Protein AF-A0A9J6E005-F1 (afdb_monomer)

Sequence (201 aa):
MFIKKQHIDVRKSAQKVLEPKRDSLSRLKHLRVYLDNVETAEAKTFFEINYSHIYCVFHDVFTSLEATLRQRVHKTQKEELDNVKYIFERILVLLPELLAQRWQWHSIRAIIRKFLHSGNSLRAMTKHYNLRDRERDNSEMNGDGAENLQAFGVADSGTGCHGSVTSDTASEQQLALLQLQLKIAEAETEKQRLMLESQRL

pLDDT: mean 73.44, std 23.56, range [26.72, 96.38]

Nearest PDB structures (foldseek):
  5a7d-assembly4_D  TM=5.134E-01  e=2.069E+00  Drosophila melanogaster
  5aqh-assembly1_B  TM=3.085E-01  e=1.641E+00  Homo sapiens
  2mey-assembly1_A  TM=2.695E-01  e=9.881E+00  Blomia tropicalis

Organism: Rhipicephalus microplus (NCBI:txid6941)

Structure (mmCIF, N/CA/C/O backbone):
data_AF-A0A9J6E005-F1
#
_entry.id   AF-A0A9J6E005-F1
#
loop_
_atom_site.group_PDB
_atom_site.id
_atom_site.type_symbol
_atom_site.label_atom_id
_atom_site.label_alt_id
_atom_site.label_comp_id
_atom_site.label_asym_id
_atom_site.label_entity_id
_atom_site.label_seq_id
_atom_site.pdbx_PDB_ins_code
_atom_site.Cartn_x
_atom_site.Cartn_y
_atom_site.Cartn_z
_atom_site.occupancy
_atom_site.B_iso_or_equiv
_atom_site.auth_seq_id
_atom_site.auth_comp_id
_atom_site.auth_asym_id
_atom_site.auth_atom_id
_atom_site.pdbx_PDB_model_num
ATOM 1 N N . MET A 1 1 ? 3.015 -23.974 25.183 1.00 41.72 1 MET A N 1
ATOM 2 C CA . MET A 1 1 ? 3.270 -22.544 25.480 1.00 41.72 1 MET A CA 1
ATOM 3 C C . MET A 1 1 ? 4.318 -21.992 24.506 1.00 41.72 1 MET A C 1
ATOM 5 O O . MET A 1 1 ? 5.498 -22.103 24.793 1.00 41.72 1 MET A O 1
ATOM 9 N N . PHE A 1 2 ? 3.922 -21.427 23.355 1.00 45.91 2 PHE A N 1
ATOM 10 C CA . PHE A 1 2 ? 4.867 -20.863 22.358 1.00 45.91 2 PHE A CA 1
ATOM 11 C C . PHE A 1 2 ? 4.479 -19.468 21.822 1.00 45.91 2 PHE A C 1
ATOM 13 O O . PHE A 1 2 ? 5.140 -18.930 20.945 1.00 45.91 2 PHE A O 1
ATOM 20 N N . ILE A 1 3 ? 3.464 -18.824 22.403 1.00 52.75 3 ILE A N 1
ATOM 21 C CA . ILE A 1 3 ? 2.884 -17.569 21.882 1.00 52.75 3 ILE A CA 1
ATOM 22 C C . ILE A 1 3 ? 3.783 -16.336 22.135 1.00 52.75 3 ILE A C 1
ATOM 24 O O . ILE A 1 3 ? 3.685 -15.325 21.447 1.00 52.75 3 ILE A O 1
ATOM 28 N N . LYS A 1 4 ? 4.723 -16.402 23.089 1.00 49.06 4 LYS A N 1
ATOM 29 C CA . LYS A 1 4 ? 5.486 -15.215 23.519 1.00 49.06 4 LYS A CA 1
ATOM 30 C C . LYS A 1 4 ? 6.594 -14.786 22.550 1.00 49.06 4 LYS A C 1
ATOM 32 O O . LYS A 1 4 ? 6.894 -13.601 22.491 1.00 49.06 4 LYS A O 1
ATOM 37 N N . LYS A 1 5 ? 7.211 -15.706 21.798 1.00 45.88 5 LYS A N 1
ATOM 38 C CA . LYS A 1 5 ? 8.386 -15.382 20.964 1.00 45.88 5 LYS A CA 1
ATOM 39 C C . LYS A 1 5 ? 7.986 -14.758 19.620 1.00 45.88 5 LYS A C 1
ATOM 41 O O . LYS A 1 5 ? 8.531 -13.726 19.252 1.00 45.88 5 LYS A O 1
ATOM 46 N N . GLN A 1 6 ? 6.954 -15.306 18.972 1.00 60.66 6 GLN A N 1
ATOM 47 C CA . GLN A 1 6 ? 6.424 -14.798 17.700 1.00 60.66 6 GLN A CA 1
ATOM 48 C C . GLN A 1 6 ? 5.890 -13.364 17.834 1.00 60.66 6 GLN A C 1
ATOM 50 O O . GLN A 1 6 ? 6.246 -12.494 17.045 1.00 60.66 6 GLN A O 1
ATOM 55 N N . HIS A 1 7 ? 5.134 -13.074 18.898 1.00 65.00 7 HIS A N 1
ATOM 56 C CA . HIS A 1 7 ? 4.581 -11.736 19.122 1.00 65.00 7 HIS A CA 1
ATOM 57 C C . HIS A 1 7 ? 5.674 -10.657 19.311 1.00 65.00 7 HIS A C 1
ATOM 59 O O . HIS A 1 7 ? 5.498 -9.510 18.891 1.00 65.00 7 HIS A O 1
ATOM 65 N N . ILE A 1 8 ? 6.818 -10.998 19.915 1.00 67.50 8 ILE A N 1
ATOM 66 C CA . ILE A 1 8 ? 7.937 -10.058 20.108 1.00 67.50 8 ILE A CA 1
ATOM 67 C C . ILE A 1 8 ? 8.567 -9.674 18.761 1.00 67.50 8 ILE A C 1
ATOM 69 O O . ILE A 1 8 ? 8.878 -8.501 18.539 1.00 67.50 8 ILE A O 1
ATOM 73 N N . ASP A 1 9 ? 8.726 -10.631 17.850 1.00 77.38 9 ASP A N 1
ATOM 74 C CA . ASP A 1 9 ? 9.338 -10.381 16.541 1.00 77.38 9 ASP A CA 1
ATOM 75 C C . ASP A 1 9 ? 8.393 -9.636 15.581 1.00 77.38 9 ASP A C 1
ATOM 77 O O . ASP A 1 9 ? 8.842 -8.806 14.781 1.00 77.38 9 ASP A O 1
ATOM 81 N N . VAL A 1 10 ? 7.080 -9.824 15.741 1.00 86.94 10 VAL A N 1
ATOM 82 C CA . VAL A 1 10 ? 6.040 -9.035 15.059 1.00 86.94 10 VAL A CA 1
ATOM 83 C C . VAL A 1 10 ? 6.122 -7.556 15.436 1.00 86.94 10 VAL A C 1
ATOM 85 O O . VAL A 1 10 ? 6.198 -6.702 14.552 1.00 86.94 10 VAL A O 1
ATOM 88 N N . ARG A 1 11 ? 6.196 -7.231 16.736 1.00 86.69 11 ARG A N 1
ATOM 89 C CA . ARG A 1 11 ? 6.298 -5.829 17.192 1.00 86.69 11 ARG A CA 1
ATOM 90 C C . ARG A 1 11 ? 7.565 -5.148 16.681 1.00 86.69 11 ARG A C 1
ATOM 92 O O . ARG A 1 11 ? 7.516 -4.000 16.247 1.00 86.69 11 ARG A O 1
ATOM 99 N N . LYS A 1 12 ? 8.695 -5.863 16.674 1.00 90.56 12 LYS A N 1
ATOM 100 C CA . LYS A 1 12 ? 9.941 -5.354 16.077 1.00 90.56 12 LYS A CA 1
ATOM 101 C C . LYS A 1 12 ? 9.777 -5.088 14.582 1.00 90.56 12 LYS A C 1
ATOM 103 O O . LYS A 1 12 ? 10.320 -4.109 14.084 1.00 90.56 12 LYS A O 1
ATOM 108 N N . SER A 1 13 ? 9.051 -5.941 13.862 1.00 91.06 13 SER A N 1
ATOM 109 C CA . SER A 1 13 ? 8.786 -5.737 12.433 1.00 91.06 13 SER A CA 1
ATOM 110 C C . SER A 1 13 ? 7.923 -4.498 12.201 1.00 91.06 13 SER A C 1
ATOM 112 O O . SER A 1 13 ? 8.299 -3.671 11.375 1.00 91.06 13 SER A O 1
ATOM 114 N N . ALA A 1 14 ? 6.865 -4.298 12.994 1.00 92.19 14 ALA A N 1
ATOM 115 C CA . ALA A 1 14 ? 6.045 -3.084 12.954 1.00 92.19 14 ALA A CA 1
ATOM 116 C C . ALA A 1 14 ? 6.881 -1.814 13.186 1.00 92.19 14 ALA A C 1
ATOM 118 O O . ALA A 1 14 ? 6.783 -0.855 12.424 1.00 92.19 14 ALA A O 1
ATOM 119 N N . GLN A 1 15 ? 7.775 -1.829 14.181 1.00 93.50 15 GLN A N 1
ATOM 120 C CA . GLN A 1 15 ? 8.672 -0.702 14.444 1.00 93.50 15 GLN A CA 1
ATOM 121 C C . GLN A 1 15 ? 9.599 -0.424 13.253 1.00 93.50 15 GLN A C 1
ATOM 123 O O . GLN A 1 15 ? 9.723 0.720 12.822 1.00 93.50 15 GLN A O 1
ATOM 128 N N . LYS A 1 16 ? 10.191 -1.470 12.663 1.00 93.81 16 LYS A N 1
ATOM 129 C CA . LYS A 1 16 ? 11.084 -1.345 11.501 1.00 93.81 16 LYS A CA 1
ATOM 130 C C . LYS A 1 16 ? 10.388 -0.786 10.260 1.00 93.81 16 LYS A C 1
ATOM 132 O O . LYS A 1 16 ? 11.061 -0.154 9.452 1.00 93.81 16 LYS A O 1
ATOM 137 N N . VAL A 1 17 ? 9.080 -1.000 10.095 1.00 93.56 17 VAL A N 1
ATOM 138 C CA . VAL A 1 17 ? 8.295 -0.380 9.010 1.00 93.56 17 VAL A CA 1
ATOM 139 C C . VAL A 1 17 ? 8.258 1.141 9.165 1.00 93.56 17 VAL A C 1
ATOM 141 O O . VAL A 1 17 ? 8.337 1.858 8.170 1.00 93.56 17 VAL A O 1
ATOM 144 N N . LEU A 1 18 ? 8.176 1.632 10.402 1.00 92.62 18 LEU A N 1
ATOM 145 C CA . LEU A 1 18 ? 8.033 3.055 10.713 1.00 92.62 18 LEU A CA 1
ATOM 146 C C . LEU A 1 18 ? 9.376 3.783 10.882 1.00 92.62 18 LEU A C 1
ATOM 148 O O . LEU A 1 18 ? 9.388 4.998 11.051 1.00 92.62 18 LEU A O 1
ATOM 152 N N . GLU A 1 19 ? 10.513 3.082 10.825 1.00 91.00 19 GLU A N 1
ATOM 153 C CA . GLU A 1 19 ? 11.838 3.692 10.978 1.00 91.00 19 GLU A CA 1
ATOM 154 C C . GLU A 1 19 ? 12.211 4.553 9.753 1.00 91.00 19 GLU A C 1
ATOM 156 O O . GLU A 1 19 ? 12.512 4.007 8.690 1.00 91.00 19 GLU A O 1
ATOM 161 N N . PRO A 1 20 ? 12.293 5.894 9.868 1.00 84.00 20 PRO A N 1
ATOM 162 C CA . PRO A 1 20 ? 12.523 6.771 8.714 1.00 84.00 20 PRO A CA 1
ATOM 163 C C . PRO A 1 20 ? 13.941 6.660 8.141 1.00 84.00 20 PRO A C 1
ATOM 165 O O . PRO A 1 20 ? 14.174 7.022 6.994 1.00 84.00 20 PRO A O 1
ATOM 168 N N . LYS A 1 21 ? 14.894 6.155 8.934 1.00 85.56 21 LYS A N 1
ATOM 169 C CA . LYS A 1 21 ? 16.291 5.964 8.522 1.00 85.56 21 LYS A CA 1
ATOM 170 C C . LYS A 1 21 ? 16.505 4.704 7.676 1.00 85.56 21 LYS A C 1
ATOM 172 O O . LYS A 1 21 ? 17.592 4.532 7.133 1.00 85.56 21 LYS A O 1
ATOM 177 N N . ARG A 1 22 ? 15.516 3.805 7.597 1.00 90.56 22 ARG A N 1
ATOM 178 C CA . ARG A 1 22 ? 15.600 2.592 6.772 1.00 90.56 22 ARG A CA 1
ATOM 179 C C . ARG A 1 22 ? 15.175 2.872 5.340 1.00 90.56 22 ARG A C 1
ATOM 181 O O . ARG A 1 22 ? 14.263 3.656 5.089 1.00 90.56 22 ARG A O 1
ATOM 188 N N . ASP A 1 23 ? 15.788 2.153 4.408 1.00 94.19 23 ASP A N 1
ATOM 189 C CA . ASP A 1 23 ? 15.403 2.198 3.004 1.00 94.19 23 ASP A CA 1
ATOM 190 C C . ASP A 1 23 ? 13.976 1.652 2.786 1.00 94.19 23 ASP A C 1
ATOM 192 O O . ASP A 1 23 ? 13.487 0.784 3.520 1.00 94.19 23 ASP A O 1
ATOM 196 N N . SER A 1 24 ? 13.274 2.181 1.779 1.00 94.56 24 SER A N 1
ATOM 197 C CA . SER A 1 24 ? 11.865 1.849 1.518 1.00 94.56 24 SER A CA 1
ATOM 198 C C . SER A 1 24 ? 11.657 0.371 1.161 1.00 94.56 24 SER A C 1
ATOM 200 O O . SER A 1 24 ? 10.664 -0.221 1.582 1.00 94.56 24 SER A O 1
ATOM 202 N N . LEU A 1 25 ? 12.606 -0.270 0.471 1.00 94.31 25 LEU A N 1
ATOM 203 C CA . LEU A 1 25 ? 12.494 -1.682 0.094 1.00 94.31 25 LEU A CA 1
ATOM 204 C C . LEU A 1 25 ? 12.567 -2.607 1.319 1.00 94.31 25 LEU A C 1
ATOM 206 O O . LEU A 1 25 ? 11.742 -3.512 1.466 1.00 94.31 25 LEU A O 1
ATOM 210 N N . SER A 1 26 ? 13.509 -2.368 2.230 1.00 95.19 26 SER A N 1
ATOM 211 C CA . SER A 1 26 ? 13.612 -3.102 3.495 1.00 95.19 26 SER A CA 1
ATOM 212 C C . SER A 1 26 ? 12.386 -2.887 4.377 1.00 95.19 26 SER A C 1
ATOM 214 O O . SER A 1 26 ? 11.888 -3.842 4.980 1.00 95.19 26 SER A O 1
ATOM 216 N N . ARG A 1 27 ? 11.856 -1.657 4.435 1.00 96.06 27 ARG A N 1
ATOM 217 C CA . ARG A 1 27 ? 10.600 -1.363 5.148 1.00 96.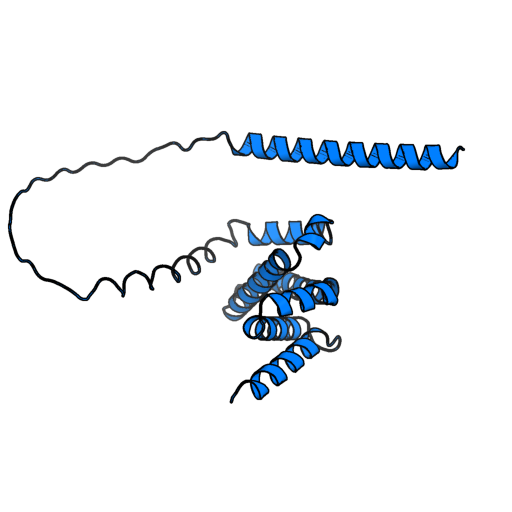06 27 ARG A CA 1
ATOM 218 C C . ARG A 1 27 ? 9.426 -2.145 4.565 1.00 96.06 27 ARG A C 1
ATOM 220 O O . ARG A 1 27 ? 8.671 -2.744 5.326 1.00 96.06 27 ARG A O 1
ATOM 227 N N . LEU A 1 28 ? 9.321 -2.228 3.239 1.00 96.31 28 LEU A N 1
ATOM 228 C CA . LEU A 1 28 ? 8.287 -3.015 2.565 1.00 96.31 28 LEU A CA 1
ATOM 229 C C . LEU A 1 28 ? 8.412 -4.519 2.864 1.00 96.31 28 LEU A C 1
ATOM 231 O O . LEU A 1 28 ? 7.408 -5.182 3.124 1.00 96.31 28 LEU A O 1
ATOM 235 N N . LYS A 1 29 ? 9.637 -5.058 2.917 1.00 95.12 29 LYS A N 1
ATOM 236 C CA . LYS A 1 29 ? 9.885 -6.452 3.334 1.00 95.12 29 LYS A CA 1
ATOM 237 C C . LYS A 1 29 ? 9.470 -6.699 4.789 1.00 95.12 29 LYS A C 1
ATOM 239 O O . LYS A 1 29 ? 8.847 -7.717 5.078 1.00 95.12 29 LYS A O 1
ATOM 244 N N . HIS A 1 30 ? 9.749 -5.766 5.701 1.00 95.56 30 HIS A N 1
ATOM 245 C CA . HIS A 1 30 ? 9.270 -5.866 7.085 1.00 95.56 30 HIS A CA 1
ATOM 246 C C . HIS A 1 30 ? 7.751 -5.759 7.198 1.00 95.56 30 HIS A C 1
ATOM 248 O O . HIS A 1 30 ? 7.167 -6.469 8.013 1.00 95.56 30 HIS A O 1
ATOM 254 N N . LEU A 1 31 ? 7.113 -4.943 6.358 1.00 96.25 31 LEU A N 1
ATOM 255 C CA . LEU A 1 31 ? 5.657 -4.851 6.298 1.00 96.25 31 LEU A CA 1
ATOM 256 C C . LEU A 1 31 ? 5.040 -6.173 5.833 1.00 96.25 31 LEU A C 1
ATOM 258 O O . LEU A 1 31 ? 4.053 -6.615 6.413 1.00 96.25 31 LEU A O 1
ATOM 262 N N . ARG A 1 32 ? 5.651 -6.839 4.844 1.00 95.00 32 ARG A N 1
ATOM 263 C CA . ARG A 1 32 ? 5.233 -8.179 4.414 1.00 95.00 32 ARG A CA 1
ATOM 264 C C . ARG A 1 32 ? 5.305 -9.186 5.562 1.00 95.00 32 ARG A C 1
ATOM 266 O O . ARG A 1 32 ? 4.309 -9.831 5.861 1.00 95.00 32 ARG A O 1
ATOM 273 N N . VAL A 1 33 ? 6.449 -9.255 6.244 1.00 93.56 33 VAL A N 1
ATOM 274 C CA . VAL A 1 33 ? 6.636 -10.150 7.399 1.00 93.56 33 VAL A CA 1
ATOM 275 C C . VAL A 1 33 ? 5.641 -9.841 8.516 1.00 93.56 33 VAL A C 1
ATOM 277 O O . VAL A 1 33 ? 5.097 -10.767 9.108 1.00 93.56 33 VAL A O 1
ATOM 280 N N . TYR A 1 34 ? 5.385 -8.561 8.800 1.00 94.75 34 TYR A N 1
ATOM 281 C CA . TYR A 1 34 ? 4.387 -8.154 9.788 1.00 94.75 34 TYR A CA 1
ATOM 282 C C . TYR A 1 34 ? 3.007 -8.708 9.420 1.00 94.75 34 TYR A C 1
ATOM 284 O O . TYR A 1 34 ? 2.424 -9.438 10.213 1.00 94.75 34 TYR A O 1
ATOM 292 N N . LEU A 1 35 ? 2.546 -8.450 8.193 1.00 93.38 35 LEU A N 1
ATOM 293 C CA . LEU A 1 35 ? 1.241 -8.888 7.688 1.00 93.38 35 LEU A CA 1
ATOM 294 C C . LEU A 1 35 ? 1.062 -10.407 7.651 1.00 93.38 35 LEU A C 1
ATOM 296 O O . LEU A 1 35 ? -0.052 -10.882 7.841 1.00 93.38 35 LEU A O 1
ATOM 300 N N . ASP A 1 36 ? 2.132 -11.163 7.417 1.00 92.06 36 ASP A N 1
ATOM 301 C CA . ASP A 1 36 ? 2.081 -12.628 7.399 1.00 92.06 36 ASP A CA 1
ATOM 302 C C . ASP A 1 36 ? 1.974 -13.235 8.818 1.00 92.06 36 ASP A C 1
ATOM 304 O O . ASP A 1 36 ? 1.744 -14.434 8.958 1.00 92.06 36 ASP A O 1
ATOM 308 N N . ASN A 1 37 ? 2.144 -12.429 9.876 1.00 91.62 37 ASN A N 1
ATOM 309 C CA . ASN A 1 37 ? 2.181 -12.884 11.272 1.00 91.62 37 ASN A CA 1
ATOM 310 C C . ASN A 1 37 ? 1.148 -12.211 12.194 1.00 91.62 37 ASN A C 1
ATOM 312 O O . ASN A 1 37 ? 1.140 -12.515 13.388 1.00 91.62 37 ASN A O 1
ATOM 316 N N . VAL A 1 38 ? 0.306 -11.308 11.683 1.00 91.88 38 VAL A N 1
ATOM 317 C CA . VAL A 1 38 ? -0.753 -10.649 12.467 1.00 91.88 38 VAL A CA 1
ATOM 318 C C . VAL A 1 38 ? -2.141 -11.017 11.978 1.00 91.88 38 VAL A C 1
ATOM 320 O O . VAL A 1 38 ? -2.356 -11.328 10.806 1.00 91.88 38 VAL A O 1
ATOM 323 N N . GLU A 1 39 ? -3.110 -10.929 12.882 1.00 90.38 39 GLU A N 1
ATOM 324 C CA . GLU A 1 39 ? -4.515 -11.067 12.527 1.00 90.38 39 GLU A CA 1
ATOM 325 C C . GLU A 1 39 ? -4.998 -9.866 11.708 1.00 90.38 39 GLU A C 1
ATOM 327 O O . GLU A 1 39 ? -4.485 -8.749 11.810 1.00 90.38 39 GLU A O 1
ATOM 332 N N . THR A 1 40 ? -6.045 -10.077 10.907 1.00 89.00 40 THR A N 1
ATOM 333 C CA . THR A 1 40 ? -6.579 -9.033 10.018 1.00 89.00 40 THR A CA 1
ATOM 334 C C . THR A 1 40 ? -7.066 -7.798 10.787 1.00 89.00 40 THR A C 1
ATOM 336 O O . THR A 1 40 ? -6.897 -6.681 10.304 1.00 89.00 40 THR A O 1
ATOM 339 N N . ALA A 1 41 ? -7.614 -7.969 11.996 1.00 90.50 41 ALA A N 1
ATOM 340 C CA . ALA A 1 41 ? -8.057 -6.854 12.838 1.00 90.50 41 ALA A CA 1
ATOM 341 C C . ALA A 1 41 ? -6.884 -5.987 13.337 1.00 90.50 41 ALA A C 1
ATOM 343 O O . ALA A 1 41 ? -6.954 -4.755 13.294 1.00 90.50 41 ALA A O 1
ATOM 344 N N . GLU A 1 42 ? -5.782 -6.620 13.753 1.00 91.62 42 GLU A N 1
ATOM 345 C CA . GLU A 1 42 ? -4.566 -5.914 14.168 1.00 91.62 42 GLU A CA 1
ATOM 346 C C . GLU A 1 42 ? -3.913 -5.212 12.969 1.00 91.62 42 GLU A C 1
ATOM 348 O O . GLU A 1 42 ? -3.576 -4.029 13.054 1.00 91.62 42 GLU A O 1
ATOM 353 N N . ALA A 1 43 ? -3.822 -5.895 11.821 1.00 93.06 43 ALA A N 1
ATOM 354 C CA . ALA A 1 43 ? -3.315 -5.310 10.583 1.00 93.06 43 ALA A CA 1
ATOM 355 C C . ALA A 1 43 ? -4.110 -4.066 10.170 1.00 93.06 43 ALA A C 1
ATOM 357 O O . ALA A 1 43 ? -3.513 -3.038 9.850 1.00 93.06 43 ALA A O 1
ATOM 358 N N . LYS A 1 44 ? -5.447 -4.144 10.205 1.00 92.88 44 LYS A N 1
ATOM 359 C CA . LYS A 1 44 ? -6.332 -3.017 9.890 1.00 92.88 44 LYS A CA 1
ATOM 360 C C . LYS A 1 44 ? -6.040 -1.821 10.795 1.00 92.88 44 LYS A C 1
ATOM 362 O O . LYS A 1 44 ? -5.761 -0.740 10.290 1.00 92.88 44 LYS A O 1
ATOM 367 N N . THR A 1 45 ? -5.994 -2.046 12.108 1.00 94.38 45 THR A N 1
ATOM 368 C CA . THR A 1 45 ? -5.688 -0.999 13.097 1.00 94.38 45 THR A CA 1
ATOM 369 C C . THR A 1 45 ? -4.322 -0.352 12.828 1.00 94.38 45 THR A C 1
ATOM 371 O O . THR A 1 45 ? -4.192 0.872 12.820 1.00 94.38 45 THR A O 1
ATOM 374 N N . PHE A 1 46 ? -3.289 -1.153 12.543 1.00 95.06 46 PHE A N 1
ATOM 375 C CA . PHE A 1 46 ? -1.959 -0.631 12.218 1.00 95.06 46 PHE A CA 1
ATOM 376 C C . PHE A 1 46 ? -1.961 0.218 10.937 1.00 95.06 46 PHE A C 1
ATOM 378 O O . PHE A 1 46 ? -1.309 1.267 10.895 1.00 95.06 46 PHE A O 1
ATOM 385 N N . PHE A 1 47 ? -2.702 -0.216 9.911 1.00 96.25 47 PHE A N 1
ATOM 386 C CA . PHE A 1 47 ? -2.853 0.506 8.649 1.00 96.25 47 PHE A CA 1
ATOM 387 C C . PHE A 1 47 ? -3.613 1.819 8.826 1.00 96.25 47 PHE A C 1
ATOM 389 O O . PHE A 1 47 ? -3.175 2.834 8.294 1.00 96.25 47 PHE A O 1
ATOM 396 N N . GLU A 1 48 ? -4.699 1.831 9.594 1.00 94.00 48 GLU A N 1
ATOM 397 C CA . GLU A 1 48 ? -5.499 3.035 9.858 1.00 94.00 48 GLU A CA 1
ATOM 398 C C . GLU A 1 48 ? -4.720 4.097 10.639 1.00 94.00 48 GLU A C 1
ATOM 400 O O . GLU A 1 48 ? -4.894 5.285 10.392 1.00 94.00 48 GLU A O 1
ATOM 405 N N . ILE A 1 49 ? -3.815 3.695 11.535 1.00 95.31 49 ILE A N 1
ATOM 406 C CA . ILE A 1 49 ? -2.964 4.636 12.280 1.00 95.31 49 ILE A CA 1
ATOM 407 C C . ILE A 1 49 ? -1.814 5.160 11.404 1.00 95.31 49 ILE A C 1
ATOM 409 O O . ILE A 1 49 ? -1.438 6.327 11.498 1.00 95.31 49 ILE A O 1
ATOM 413 N N . ASN A 1 50 ? -1.2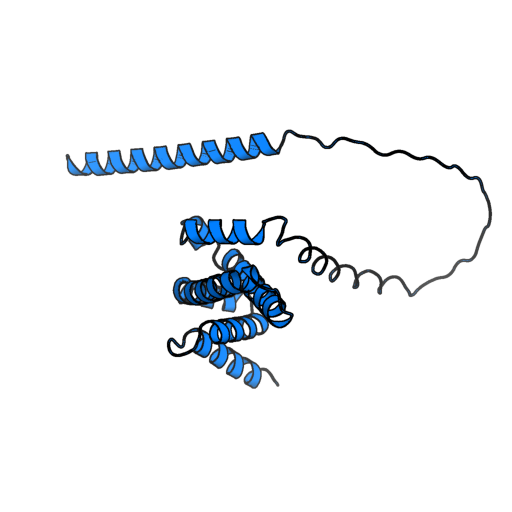41 4.313 10.541 1.00 93.44 50 ASN A N 1
ATOM 414 C CA . ASN A 1 50 ? 0.010 4.604 9.824 1.00 93.44 50 ASN A CA 1
ATOM 415 C C . ASN A 1 50 ? -0.151 4.716 8.297 1.00 93.44 50 ASN A C 1
ATOM 417 O O . ASN A 1 50 ? 0.835 4.593 7.563 1.00 93.44 50 ASN A O 1
ATOM 421 N N . TYR A 1 51 ? -1.369 4.964 7.808 1.00 94.06 51 TYR A N 1
ATOM 422 C CA . TYR A 1 51 ? -1.735 4.926 6.385 1.00 94.06 51 TYR A CA 1
ATOM 423 C C . TYR A 1 51 ? -0.792 5.744 5.494 1.00 94.06 51 TYR A C 1
ATOM 425 O O . TYR A 1 51 ? -0.327 5.257 4.463 1.00 94.06 51 TYR A O 1
ATOM 433 N N . SER A 1 52 ? -0.446 6.963 5.917 1.00 92.94 52 SER A N 1
ATOM 434 C CA . SER A 1 52 ? 0.426 7.859 5.148 1.00 92.94 52 SER A CA 1
ATOM 435 C C . SER A 1 52 ? 1.850 7.315 5.012 1.00 92.94 52 SER A C 1
ATOM 437 O O . SER A 1 52 ? 2.409 7.324 3.916 1.00 92.94 52 SER A O 1
ATOM 439 N N . HIS A 1 53 ? 2.429 6.791 6.097 1.00 92.50 53 HIS A N 1
ATOM 440 C CA . HIS A 1 53 ? 3.771 6.205 6.070 1.00 92.50 53 HIS A CA 1
ATOM 441 C C . HIS A 1 53 ? 3.815 4.933 5.228 1.00 92.50 53 HIS A C 1
ATOM 443 O O . HIS A 1 53 ? 4.714 4.773 4.401 1.00 92.50 53 HIS A O 1
ATOM 449 N N . ILE A 1 54 ? 2.829 4.053 5.406 1.00 94.19 54 ILE A N 1
ATOM 450 C CA . ILE A 1 54 ? 2.736 2.793 4.665 1.00 94.19 54 ILE A CA 1
ATOM 451 C C . ILE A 1 54 ? 2.622 3.066 3.163 1.00 94.19 54 ILE A C 1
ATOM 453 O O . ILE A 1 54 ? 3.340 2.456 2.369 1.00 94.19 54 ILE A O 1
ATOM 457 N N . TYR A 1 55 ? 1.772 4.017 2.770 1.00 95.00 55 TYR A N 1
ATOM 458 C CA . TYR A 1 55 ? 1.603 4.369 1.364 1.00 95.00 55 TYR A CA 1
ATOM 459 C C . TYR A 1 55 ? 2.843 5.020 0.762 1.00 95.00 55 TYR A C 1
ATOM 461 O O . TYR A 1 55 ? 3.200 4.690 -0.364 1.00 95.00 55 TYR A O 1
ATOM 469 N N . CYS A 1 56 ? 3.535 5.884 1.508 1.00 94.25 56 CYS A N 1
ATOM 470 C CA . CYS A 1 56 ? 4.799 6.472 1.069 1.00 94.25 56 CYS A CA 1
ATOM 471 C C . CYS A 1 56 ? 5.848 5.384 0.771 1.00 94.25 56 CYS A C 1
ATOM 473 O O . CYS A 1 56 ? 6.385 5.324 -0.333 1.00 94.25 56 CYS A O 1
ATOM 475 N N . VAL A 1 57 ? 6.044 4.440 1.702 1.00 94.44 57 VAL A N 1
ATOM 476 C CA . VAL A 1 57 ? 6.952 3.293 1.518 1.00 94.44 57 VAL A CA 1
ATOM 477 C C . VAL A 1 57 ? 6.569 2.466 0.290 1.00 94.44 57 VAL A C 1
ATOM 479 O O . VAL A 1 57 ? 7.429 2.129 -0.524 1.00 94.44 57 VAL A O 1
ATOM 482 N N . PHE A 1 58 ? 5.283 2.142 0.143 1.00 96.38 58 PHE A N 1
ATOM 483 C CA . PHE A 1 58 ? 4.773 1.408 -1.012 1.00 96.38 58 PHE A CA 1
ATOM 484 C C . PHE A 1 58 ? 5.040 2.148 -2.330 1.00 96.38 58 PHE A C 1
ATOM 486 O O . PHE A 1 58 ? 5.559 1.556 -3.278 1.00 96.38 58 PHE A O 1
ATOM 493 N N . HIS A 1 59 ? 4.709 3.436 -2.385 1.00 94.50 59 HIS A N 1
ATOM 494 C CA . HIS A 1 59 ? 4.813 4.255 -3.586 1.00 94.50 59 HIS A CA 1
ATOM 495 C C . HIS A 1 59 ? 6.269 4.439 -4.036 1.00 94.50 59 HIS A C 1
ATOM 497 O O . HIS A 1 59 ? 6.558 4.337 -5.232 1.00 94.50 59 HIS A O 1
ATOM 503 N N . ASP A 1 60 ? 7.192 4.651 -3.094 1.00 94.62 60 ASP A N 1
ATOM 504 C CA . ASP A 1 60 ? 8.630 4.744 -3.370 1.00 94.62 60 ASP A CA 1
ATOM 505 C C . ASP A 1 60 ? 9.156 3.467 -4.032 1.00 94.62 60 ASP A C 1
ATOM 507 O O . ASP A 1 60 ? 9.816 3.511 -5.075 1.00 94.62 60 ASP A O 1
ATOM 511 N N . VAL A 1 61 ? 8.833 2.310 -3.442 1.00 94.31 61 VAL A N 1
ATOM 512 C CA . VAL A 1 61 ? 9.281 1.012 -3.961 1.00 94.31 61 VAL A CA 1
ATOM 513 C C . VAL A 1 61 ? 8.638 0.725 -5.314 1.00 94.31 61 VAL A C 1
ATOM 515 O O . VAL A 1 61 ? 9.335 0.292 -6.229 1.00 94.31 61 VAL A O 1
ATOM 518 N N . PHE A 1 62 ? 7.342 1.009 -5.479 1.00 93.75 62 PHE A N 1
ATOM 519 C CA . PHE A 1 62 ? 6.649 0.846 -6.758 1.00 93.75 62 PHE A CA 1
ATOM 520 C C . PHE A 1 62 ? 7.295 1.687 -7.866 1.00 93.75 62 PHE A C 1
ATOM 522 O O . PHE A 1 62 ? 7.565 1.169 -8.947 1.00 93.75 62 PHE A O 1
ATOM 529 N N . THR A 1 63 ? 7.581 2.962 -7.594 1.00 92.00 63 THR A N 1
ATOM 530 C CA . THR A 1 63 ? 8.166 3.885 -8.580 1.00 92.00 63 THR A CA 1
ATOM 531 C C . THR A 1 63 ? 9.568 3.436 -8.999 1.00 92.00 63 THR A C 1
ATOM 533 O O . THR A 1 63 ? 9.878 3.395 -10.191 1.00 92.00 63 THR A O 1
ATOM 536 N N . SER A 1 64 ? 10.399 3.040 -8.030 1.00 91.19 64 SER A N 1
ATOM 537 C CA . SER A 1 64 ? 11.737 2.496 -8.292 1.00 91.19 64 SER A CA 1
ATOM 538 C C . SER A 1 64 ? 11.676 1.200 -9.113 1.00 91.19 64 SER A C 1
ATOM 540 O O . SER A 1 64 ? 12.372 1.041 -10.121 1.00 91.19 64 SER A O 1
ATOM 542 N N . LEU A 1 65 ? 10.777 0.285 -8.741 1.00 89.31 65 LEU A N 1
ATOM 543 C CA . LEU A 1 65 ? 10.611 -0.987 -9.435 1.00 89.31 65 LEU A CA 1
ATOM 544 C C . LEU A 1 65 ? 10.077 -0.794 -10.862 1.00 89.31 65 LEU A C 1
ATOM 546 O O . LEU A 1 65 ? 10.554 -1.441 -11.790 1.00 89.31 65 LEU A O 1
ATOM 550 N N . GLU A 1 66 ? 9.146 0.133 -11.077 1.00 86.19 66 GLU A N 1
ATOM 551 C CA . GLU A 1 66 ? 8.641 0.458 -12.414 1.00 86.19 66 GLU A CA 1
ATOM 552 C C . GLU A 1 66 ? 9.757 0.953 -13.345 1.00 86.19 66 GLU A C 1
ATOM 554 O O . GLU A 1 66 ? 9.802 0.559 -14.513 1.00 86.19 66 GLU A O 1
ATOM 559 N N . ALA A 1 67 ? 10.669 1.791 -12.845 1.00 85.50 67 ALA A N 1
ATOM 560 C CA . ALA A 1 67 ? 11.793 2.287 -13.635 1.00 85.50 67 ALA A CA 1
ATOM 561 C C . ALA A 1 67 ? 12.724 1.147 -14.084 1.00 85.50 67 ALA A C 1
ATOM 563 O O . ALA A 1 67 ? 13.155 1.114 -15.237 1.00 85.50 67 ALA A O 1
ATOM 564 N N . THR A 1 68 ? 12.984 0.181 -13.200 1.00 80.62 68 THR A N 1
ATOM 565 C CA . THR A 1 68 ? 13.876 -0.954 -13.493 1.00 80.62 68 THR A CA 1
ATOM 566 C C . THR A 1 68 ? 13.228 -2.015 -14.390 1.00 80.62 68 THR A C 1
ATOM 568 O O . THR A 1 68 ? 13.889 -2.555 -15.282 1.00 80.62 68 THR A O 1
ATOM 571 N N . LEU A 1 69 ? 11.922 -2.265 -14.236 1.00 78.69 69 LEU A N 1
ATOM 572 C CA . LEU A 1 69 ? 11.175 -3.227 -15.058 1.00 78.69 69 LEU A CA 1
ATOM 573 C C . LEU A 1 69 ? 11.057 -2.802 -16.529 1.00 78.69 69 LEU A C 1
ATOM 575 O O . LEU A 1 69 ? 10.920 -3.662 -17.397 1.00 78.69 69 LEU A O 1
ATOM 579 N N . ARG A 1 70 ? 11.150 -1.500 -16.830 1.00 72.69 70 ARG A N 1
ATOM 580 C CA . ARG A 1 70 ? 11.150 -0.983 -18.212 1.00 72.69 70 ARG A CA 1
ATOM 581 C C . ARG A 1 70 ? 12.386 -1.395 -19.018 1.00 72.69 70 ARG A C 1
ATOM 583 O O . ARG A 1 70 ? 12.334 -1.340 -20.241 1.00 72.69 70 ARG A O 1
ATOM 590 N N . GLN A 1 71 ? 13.480 -1.784 -18.359 1.00 72.69 71 GLN A N 1
ATOM 591 C CA . GLN A 1 71 ? 14.753 -2.090 -19.018 1.00 72.69 71 GLN A CA 1
ATOM 592 C C . GLN A 1 71 ? 14.990 -3.598 -19.186 1.00 72.69 71 GLN A C 1
ATOM 594 O O . GLN A 1 71 ? 15.248 -4.057 -20.298 1.00 72.69 71 GLN A O 1
ATOM 599 N N . ARG A 1 72 ? 14.916 -4.385 -18.101 1.00 70.50 72 ARG A N 1
ATOM 600 C CA . ARG A 1 72 ? 15.094 -5.850 -18.132 1.00 70.50 72 ARG A CA 1
ATOM 601 C C . ARG A 1 72 ? 14.520 -6.485 -16.869 1.00 70.50 72 ARG A C 1
ATOM 603 O O . ARG A 1 72 ? 14.877 -6.072 -15.775 1.00 70.50 72 ARG A O 1
ATOM 610 N N . VAL A 1 73 ? 13.692 -7.521 -17.029 1.00 74.00 73 VAL A N 1
ATOM 611 C CA . VAL A 1 73 ? 13.046 -8.225 -15.909 1.00 74.00 73 VAL A CA 1
ATOM 612 C C . VAL A 1 73 ? 13.940 -9.345 -15.375 1.00 74.00 73 VAL A C 1
ATOM 614 O O . VAL A 1 73 ? 14.177 -10.344 -16.057 1.00 74.00 73 VAL A O 1
ATOM 617 N N . HIS A 1 74 ? 14.397 -9.202 -14.132 1.00 78.19 74 HIS A N 1
ATOM 618 C CA . HIS A 1 74 ? 15.148 -10.230 -13.404 1.00 78.19 74 HIS A CA 1
ATOM 619 C C . HIS A 1 74 ? 14.250 -11.032 -12.446 1.00 78.19 74 HIS A C 1
ATOM 621 O O . HIS A 1 74 ? 13.196 -10.561 -12.019 1.00 78.19 74 HIS A O 1
ATOM 627 N N . LYS A 1 75 ? 14.680 -12.244 -12.056 1.00 82.50 75 LYS A N 1
ATOM 628 C CA . LYS A 1 75 ? 13.941 -13.094 -11.100 1.00 82.50 75 LYS A CA 1
ATOM 629 C C . LYS A 1 75 ? 13.640 -12.355 -9.787 1.00 82.50 75 LYS A C 1
ATOM 631 O O . LYS A 1 75 ? 12.499 -12.366 -9.343 1.00 82.50 75 LYS A O 1
ATOM 636 N N . THR A 1 76 ? 14.625 -11.648 -9.234 1.00 83.31 76 THR A N 1
ATOM 637 C CA . THR A 1 76 ? 14.481 -10.856 -8.001 1.00 83.31 76 THR A CA 1
ATOM 638 C C . THR A 1 76 ? 13.435 -9.751 -8.137 1.00 83.31 76 THR A C 1
ATOM 640 O O . THR A 1 76 ? 12.586 -9.600 -7.269 1.00 83.31 76 THR A O 1
ATOM 643 N N . GLN A 1 77 ? 13.423 -9.025 -9.259 1.00 82.81 77 GLN A N 1
ATOM 644 C CA . GLN A 1 77 ? 12.438 -7.963 -9.500 1.00 82.81 77 GLN A CA 1
ATOM 645 C C . GLN A 1 77 ? 11.015 -8.513 -9.608 1.00 82.81 77 GLN A C 1
ATOM 647 O O . GLN A 1 77 ? 10.058 -7.831 -9.255 1.00 82.81 77 GLN A O 1
ATOM 652 N N . LYS A 1 78 ? 10.856 -9.753 -10.086 1.00 84.31 78 LYS A N 1
ATOM 653 C CA . LYS A 1 78 ? 9.553 -10.417 -10.108 1.00 84.31 78 LYS A CA 1
ATOM 654 C C . LYS A 1 78 ? 9.051 -10.716 -8.693 1.00 84.31 78 LYS A C 1
ATOM 656 O O . LYS A 1 78 ? 7.891 -10.453 -8.405 1.00 84.31 78 LYS A O 1
ATOM 661 N N . GLU A 1 79 ? 9.920 -11.213 -7.815 1.00 87.69 79 GLU A N 1
ATOM 662 C CA . GLU A 1 79 ? 9.586 -11.438 -6.401 1.00 87.69 79 GLU A CA 1
ATOM 663 C C . GLU A 1 79 ? 9.278 -10.112 -5.682 1.00 87.69 79 GLU A C 1
ATOM 665 O O . GLU A 1 79 ? 8.340 -10.022 -4.890 1.00 87.69 79 GLU A O 1
ATOM 670 N N . GLU A 1 80 ? 10.017 -9.047 -5.998 1.00 88.19 80 GLU A N 1
ATOM 671 C CA . GLU A 1 80 ? 9.727 -7.699 -5.500 1.00 88.19 80 GLU A CA 1
ATOM 672 C C . GLU A 1 80 ? 8.386 -7.176 -6.015 1.00 88.19 80 GLU A C 1
ATOM 674 O O . GLU A 1 80 ? 7.611 -6.625 -5.235 1.00 88.19 80 GLU A O 1
ATOM 679 N N . LEU A 1 81 ? 8.055 -7.417 -7.285 1.00 90.00 81 LEU A N 1
ATOM 680 C CA . LEU A 1 81 ? 6.761 -7.051 -7.856 1.00 90.00 81 LEU A CA 1
ATOM 681 C C . LEU A 1 81 ? 5.610 -7.783 -7.165 1.00 90.00 81 LEU A C 1
ATOM 683 O O . LEU A 1 81 ? 4.581 -7.167 -6.892 1.00 90.00 81 LEU A O 1
ATOM 687 N N . ASP A 1 82 ? 5.779 -9.068 -6.863 1.00 90.00 82 ASP A N 1
ATOM 688 C CA . ASP A 1 82 ? 4.775 -9.852 -6.140 1.00 90.00 82 ASP A CA 1
ATOM 689 C C . ASP A 1 82 ? 4.578 -9.318 -4.709 1.00 90.00 82 ASP A C 1
ATOM 691 O O . ASP A 1 82 ? 3.445 -9.216 -4.235 1.00 90.00 82 ASP A O 1
ATOM 695 N N . ASN A 1 83 ? 5.650 -8.872 -4.046 1.00 92.56 83 ASN A N 1
ATOM 696 C CA . ASN A 1 83 ? 5.543 -8.190 -2.754 1.00 92.56 83 ASN A CA 1
ATOM 697 C C . ASN A 1 83 ? 4.811 -6.848 -2.863 1.00 92.56 83 ASN A C 1
ATOM 699 O O . ASN A 1 83 ? 3.919 -6.575 -2.064 1.00 92.56 83 ASN A O 1
ATOM 703 N N . VAL A 1 84 ? 5.143 -6.024 -3.857 1.00 93.81 84 VAL A N 1
ATOM 704 C CA . VAL A 1 84 ? 4.486 -4.727 -4.074 1.00 93.81 84 VAL A CA 1
ATOM 705 C C . VAL A 1 84 ? 2.995 -4.913 -4.382 1.00 93.81 84 VAL A C 1
ATOM 707 O O . VAL A 1 84 ? 2.168 -4.202 -3.813 1.00 93.81 84 VAL A O 1
ATOM 710 N N . LYS A 1 85 ? 2.630 -5.898 -5.212 1.00 91.38 85 LYS A N 1
ATOM 711 C CA . LYS A 1 85 ? 1.227 -6.254 -5.494 1.00 91.38 85 LYS A CA 1
ATOM 712 C C . LYS A 1 85 ? 0.478 -6.670 -4.235 1.00 91.38 85 LYS A C 1
ATOM 714 O O . LYS A 1 85 ? -0.622 -6.180 -4.003 1.00 91.38 85 LYS A O 1
ATOM 719 N N . TYR A 1 86 ? 1.087 -7.526 -3.418 1.00 93.88 86 TYR A N 1
ATOM 720 C CA . TYR A 1 86 ? 0.490 -7.963 -2.161 1.00 93.88 86 TYR A CA 1
ATOM 721 C C . TYR A 1 86 ? 0.218 -6.783 -1.224 1.00 93.88 86 TYR A C 1
ATOM 723 O O . TYR A 1 86 ? -0.888 -6.639 -0.711 1.00 93.88 86 TYR A O 1
ATOM 731 N N . ILE A 1 87 ? 1.197 -5.893 -1.032 1.00 94.81 87 ILE A N 1
ATOM 732 C CA . ILE A 1 87 ? 1.002 -4.704 -0.191 1.00 94.81 87 ILE A CA 1
ATOM 733 C C . ILE A 1 87 ? -0.078 -3.788 -0.771 1.00 94.81 87 ILE A C 1
ATOM 735 O O . ILE A 1 87 ? -0.901 -3.275 -0.015 1.00 94.81 87 ILE A O 1
ATOM 739 N N . PHE A 1 88 ? -0.125 -3.620 -2.095 1.00 95.25 88 PHE A N 1
ATOM 740 C CA . PHE A 1 88 ? -1.167 -2.830 -2.745 1.00 95.25 88 PHE A CA 1
ATOM 741 C C . PHE A 1 88 ? -2.569 -3.390 -2.479 1.00 95.25 88 PHE A C 1
ATOM 743 O O . PHE A 1 88 ? -3.457 -2.643 -2.079 1.00 95.25 88 PHE A O 1
ATOM 750 N N . GLU A 1 89 ? -2.758 -4.703 -2.622 1.00 93.81 89 GLU A N 1
ATOM 751 C CA . GLU A 1 89 ? -4.019 -5.376 -2.293 1.00 93.81 89 GLU A CA 1
ATOM 752 C C . GLU A 1 89 ? -4.421 -5.127 -0.834 1.00 93.81 89 GLU A C 1
ATOM 754 O O . GLU A 1 89 ? -5.569 -4.788 -0.550 1.00 93.81 89 GLU A O 1
ATOM 759 N N . ARG A 1 90 ? -3.464 -5.204 0.099 1.00 93.81 90 ARG A N 1
ATOM 760 C CA . ARG A 1 90 ? -3.724 -4.927 1.518 1.00 93.81 90 ARG A CA 1
ATOM 761 C C . ARG A 1 90 ? -4.100 -3.473 1.778 1.00 93.81 90 ARG A C 1
ATOM 763 O O . ARG A 1 90 ? -4.995 -3.246 2.580 1.00 93.81 90 ARG A O 1
ATOM 770 N N . ILE A 1 91 ? -3.499 -2.506 1.085 1.00 93.62 91 ILE A N 1
ATOM 771 C CA . ILE A 1 91 ? -3.922 -1.097 1.159 1.00 93.62 91 ILE A CA 1
ATOM 772 C C . ILE A 1 91 ? -5.384 -0.962 0.713 1.00 93.62 91 ILE A C 1
ATOM 774 O O . ILE A 1 91 ? -6.166 -0.313 1.401 1.00 93.62 91 ILE A O 1
ATOM 778 N N . LEU A 1 92 ? -5.769 -1.607 -0.393 1.00 92.75 92 LEU A N 1
ATOM 779 C CA . LEU A 1 92 ? -7.142 -1.548 -0.904 1.00 92.75 92 LEU A CA 1
ATOM 780 C C . LEU A 1 92 ? -8.162 -2.192 0.044 1.00 92.75 92 LEU A C 1
ATOM 782 O O . LEU A 1 92 ? -9.248 -1.651 0.233 1.00 92.75 92 LEU A O 1
ATOM 786 N N . VAL A 1 93 ? -7.813 -3.334 0.642 1.00 92.88 93 VAL A N 1
ATOM 787 C CA . VAL A 1 93 ? -8.713 -4.104 1.515 1.00 92.88 93 VAL A CA 1
ATOM 788 C C . VAL A 1 93 ? -8.798 -3.522 2.928 1.00 92.88 93 VAL A C 1
ATOM 790 O O . VAL A 1 93 ? -9.871 -3.535 3.527 1.00 92.88 93 VAL A O 1
ATOM 793 N N . LEU A 1 94 ? -7.686 -3.031 3.483 1.00 91.06 94 LEU A N 1
ATOM 794 C CA . LEU A 1 94 ? -7.629 -2.566 4.873 1.00 91.06 94 LEU A CA 1
ATOM 795 C C . LEU A 1 94 ? -8.018 -1.093 5.034 1.00 91.06 94 LEU A C 1
ATOM 797 O O . LEU A 1 94 ? -8.401 -0.709 6.134 1.00 91.06 94 LEU A O 1
ATOM 801 N N . LEU A 1 95 ? -7.954 -0.280 3.970 1.00 91.88 95 LEU A N 1
ATOM 802 C CA . LEU A 1 95 ? -8.265 1.157 4.015 1.00 91.88 95 LEU A CA 1
ATOM 803 C C . LEU A 1 95 ? -9.428 1.579 3.088 1.00 91.88 95 LEU A C 1
ATOM 805 O O . LEU A 1 95 ? -9.300 2.583 2.384 1.00 91.88 95 LEU A O 1
ATOM 809 N N . PRO A 1 96 ? -10.579 0.878 3.071 1.00 89.38 96 PRO A N 1
ATOM 810 C CA . PRO A 1 96 ? -11.671 1.196 2.148 1.00 8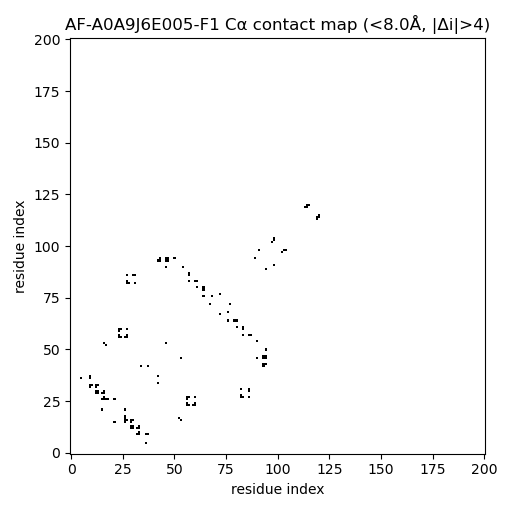9.38 96 PRO A CA 1
ATOM 811 C C . PRO A 1 96 ? -12.252 2.600 2.378 1.00 89.38 96 PRO A C 1
ATOM 813 O O . PRO A 1 96 ? -12.533 3.311 1.416 1.00 89.38 96 PRO A O 1
ATOM 816 N N . GLU A 1 97 ? -12.353 3.041 3.636 1.00 89.62 97 GLU A N 1
ATOM 817 C CA . GLU A 1 97 ? -12.938 4.341 3.994 1.00 89.62 97 GLU A CA 1
ATOM 818 C C . GLU A 1 97 ? -12.095 5.526 3.502 1.00 89.62 97 GLU A C 1
ATOM 820 O O . GLU A 1 97 ? -12.622 6.493 2.950 1.00 89.62 97 GLU A O 1
ATOM 825 N N . LEU A 1 98 ? -10.763 5.441 3.615 1.00 87.94 98 LEU A N 1
ATOM 826 C CA . LEU A 1 98 ? -9.869 6.483 3.094 1.00 87.94 98 LEU A CA 1
ATOM 827 C C . LEU A 1 98 ? -9.950 6.576 1.566 1.00 87.94 98 LEU A C 1
ATOM 829 O O . LEU A 1 98 ? -9.920 7.668 0.994 1.00 87.94 98 LEU A O 1
ATOM 833 N N . LEU A 1 99 ? -10.085 5.432 0.891 1.00 88.06 99 LEU A N 1
ATOM 834 C CA . LEU A 1 99 ? -10.229 5.388 -0.563 1.00 88.06 99 LEU A CA 1
ATOM 835 C C . LEU A 1 99 ? -11.576 5.951 -1.019 1.00 88.06 99 LEU A C 1
ATOM 837 O O . LEU A 1 99 ? -11.619 6.661 -2.028 1.00 88.06 99 LEU A O 1
ATOM 841 N N . ALA A 1 100 ? -12.646 5.710 -0.257 1.00 88.19 100 ALA A N 1
ATOM 842 C CA . ALA A 1 100 ? -13.954 6.321 -0.488 1.00 88.19 100 ALA A CA 1
ATOM 843 C C . ALA A 1 100 ? -13.891 7.855 -0.372 1.00 88.19 100 ALA A C 1
ATOM 845 O O . ALA A 1 100 ? -14.486 8.565 -1.182 1.00 88.19 100 ALA A O 1
ATOM 846 N N . GLN A 1 101 ? -13.068 8.373 0.545 1.00 91.50 101 GLN A N 1
ATOM 847 C CA . GLN A 1 101 ? -12.764 9.805 0.680 1.00 91.50 101 GLN A CA 1
ATOM 848 C C . GLN A 1 101 ? -11.804 10.353 -0.392 1.00 91.50 101 GLN A C 1
ATOM 850 O O . GLN A 1 101 ? -11.348 11.493 -0.303 1.00 91.50 101 GLN A O 1
ATOM 855 N N . ARG A 1 102 ? -11.495 9.570 -1.434 1.00 89.38 102 ARG A N 1
ATOM 856 C CA . ARG A 1 102 ? -10.609 9.944 -2.553 1.00 89.38 102 ARG A CA 1
ATOM 857 C C . ARG A 1 102 ? -9.175 10.267 -2.120 1.00 89.38 102 ARG A C 1
ATOM 859 O O . ARG A 1 102 ? -8.442 10.937 -2.857 1.00 89.38 102 ARG A O 1
ATOM 866 N N . TRP A 1 103 ? -8.736 9.765 -0.967 1.00 92.44 103 TRP A N 1
ATOM 867 C CA . TRP A 1 103 ? -7.354 9.919 -0.527 1.00 92.44 103 TRP A CA 1
ATOM 868 C C . TRP A 1 103 ? -6.393 9.280 -1.542 1.00 92.44 103 TRP A C 1
ATOM 870 O O . TRP A 1 103 ? -6.573 8.137 -1.956 1.00 92.44 103 TRP A O 1
ATOM 880 N N . GLN A 1 104 ? -5.391 10.046 -1.989 1.00 89.00 104 GLN A N 1
ATOM 881 C CA . GLN A 1 104 ? -4.400 9.633 -3.000 1.00 89.00 104 GLN A CA 1
ATOM 882 C C . GLN A 1 104 ? -4.999 9.104 -4.323 1.00 89.00 104 GLN A C 1
ATOM 884 O O . GLN A 1 104 ? -4.326 8.406 -5.087 1.00 89.00 104 GLN A O 1
ATOM 889 N N . TRP A 1 105 ? -6.241 9.480 -4.655 1.00 87.50 105 TRP A N 1
ATOM 890 C CA . TRP A 1 105 ? -7.005 8.920 -5.778 1.00 87.50 105 TRP A CA 1
ATOM 891 C C . TRP A 1 105 ? -6.271 8.930 -7.124 1.00 87.50 105 TRP A C 1
ATOM 893 O O . TRP A 1 105 ? -6.294 7.941 -7.856 1.00 87.50 105 TRP A O 1
ATOM 903 N N . HIS A 1 106 ? -5.601 10.033 -7.466 1.00 86.12 106 HIS A N 1
ATOM 904 C CA . HIS A 1 106 ? -4.882 10.149 -8.738 1.00 86.12 106 HIS A CA 1
ATOM 905 C C . HIS A 1 106 ? -3.716 9.160 -8.841 1.00 86.12 106 HIS A C 1
ATOM 907 O O . HIS A 1 106 ? -3.558 8.505 -9.875 1.00 86.12 106 HIS A O 1
ATOM 913 N N . SER A 1 107 ? -2.933 9.034 -7.765 1.00 91.19 107 SER A N 1
ATOM 914 C CA . SER A 1 107 ? -1.786 8.127 -7.694 1.00 91.19 107 SER A CA 1
ATOM 915 C C . SER A 1 107 ? -2.258 6.671 -7.713 1.00 91.19 107 SER A C 1
ATOM 917 O O . SER A 1 107 ? -1.842 5.897 -8.575 1.00 91.19 107 SER A O 1
ATOM 919 N N . ILE A 1 108 ? -3.253 6.330 -6.892 1.00 90.75 108 ILE A N 1
ATOM 920 C CA . ILE A 1 108 ? -3.836 4.983 -6.838 1.00 90.75 108 ILE A CA 1
ATOM 921 C C . ILE A 1 108 ? -4.432 4.582 -8.191 1.00 90.75 108 ILE A C 1
ATOM 923 O O . ILE A 1 108 ? -4.131 3.507 -8.708 1.00 90.75 108 ILE A O 1
ATOM 927 N N . ARG A 1 109 ? -5.199 5.466 -8.839 1.00 89.31 109 ARG A N 1
ATOM 928 C CA . ARG A 1 109 ? -5.740 5.219 -10.186 1.00 89.31 109 ARG A CA 1
ATOM 929 C C . ARG A 1 109 ? -4.631 4.996 -11.218 1.00 89.31 109 ARG A C 1
ATOM 931 O O . ARG A 1 109 ? -4.791 4.182 -12.128 1.00 89.31 109 ARG A O 1
ATOM 938 N N . ALA A 1 110 ? -3.527 5.738 -11.145 1.00 89.56 110 ALA A N 1
ATOM 939 C CA . ALA A 1 110 ? -2.392 5.529 -12.043 1.00 89.56 110 ALA A CA 1
ATOM 940 C C . ALA A 1 110 ? -1.747 4.152 -11.819 1.00 89.56 110 ALA A C 1
ATOM 942 O O . ALA A 1 110 ? -1.478 3.446 -12.791 1.00 89.56 110 ALA A O 1
ATOM 943 N N . ILE A 1 111 ? -1.572 3.746 -10.563 1.00 89.75 111 ILE A N 1
ATOM 944 C CA . ILE A 1 111 ? -1.002 2.449 -10.180 1.00 89.75 111 ILE A CA 1
ATOM 945 C C . ILE A 1 111 ? -1.898 1.288 -10.632 1.00 89.75 111 ILE A C 1
ATOM 947 O O . ILE A 1 111 ? -1.408 0.358 -11.271 1.00 89.75 111 ILE A O 1
ATOM 951 N N . ILE A 1 112 ? -3.216 1.374 -10.413 1.00 88.81 112 ILE A N 1
ATOM 952 C CA . ILE A 1 112 ? -4.188 0.371 -10.889 1.00 88.81 112 ILE A CA 1
ATOM 953 C C . ILE A 1 112 ? -4.072 0.189 -12.405 1.00 88.81 112 ILE A C 1
ATOM 955 O O . ILE A 1 112 ? -3.957 -0.935 -12.892 1.00 88.81 112 ILE A O 1
ATOM 959 N N . ARG A 1 113 ? -4.021 1.291 -13.166 1.00 86.44 113 ARG A N 1
ATOM 960 C CA . ARG A 1 113 ? -3.854 1.229 -14.628 1.00 86.44 113 ARG A CA 1
ATOM 961 C C . ARG A 1 113 ? -2.549 0.544 -15.038 1.00 86.44 113 ARG A C 1
ATOM 963 O O . ARG A 1 113 ? -2.552 -0.202 -16.014 1.00 86.44 113 ARG A O 1
ATOM 970 N N . LYS A 1 114 ? -1.455 0.769 -14.304 1.00 84.12 114 LYS A N 1
AT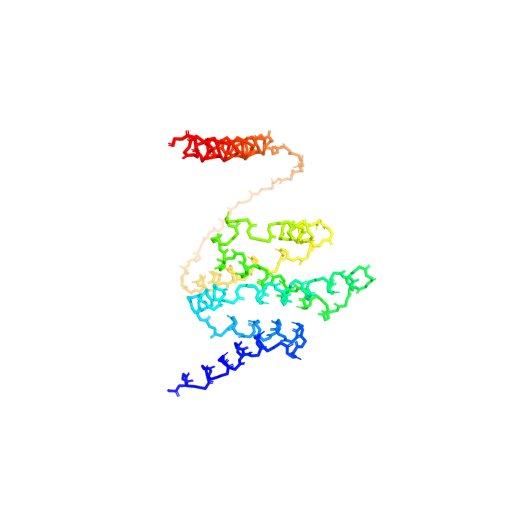OM 971 C CA . LYS A 1 114 ? -0.147 0.139 -14.557 1.00 84.12 114 LYS A CA 1
ATOM 972 C C . LYS A 1 114 ? -0.136 -1.356 -14.222 1.00 84.12 114 LYS A C 1
ATOM 974 O O . LYS A 1 114 ? 0.520 -2.125 -14.926 1.00 84.12 114 LYS A O 1
ATOM 979 N N . PHE A 1 115 ? -0.879 -1.785 -13.201 1.00 81.00 115 PHE A N 1
ATOM 980 C CA . PHE A 1 115 ? -1.041 -3.208 -12.884 1.00 81.00 115 PHE A CA 1
ATOM 981 C C . PHE A 1 115 ? -1.965 -3.950 -13.857 1.00 81.00 115 PHE A C 1
ATOM 983 O O . PHE A 1 115 ? -1.716 -5.120 -14.140 1.00 81.00 115 PHE A O 1
ATOM 990 N N . LEU A 1 116 ? -2.996 -3.282 -14.386 1.00 70.00 116 LEU A N 1
ATOM 991 C CA . LEU A 1 116 ? -4.010 -3.886 -15.260 1.00 70.00 116 LEU A CA 1
ATOM 992 C C . LEU A 1 116 ? -3.669 -3.865 -16.762 1.00 70.00 116 LEU A C 1
ATOM 994 O O . LEU A 1 116 ? -4.420 -4.429 -17.554 1.00 70.00 116 LEU A O 1
ATOM 998 N N . HIS A 1 117 ? -2.560 -3.251 -17.186 1.00 64.88 117 HIS A N 1
ATOM 999 C CA . HIS A 1 117 ? -2.151 -3.293 -18.596 1.00 64.88 117 HIS A CA 1
ATOM 1000 C C . HIS A 1 117 ? -1.866 -4.732 -19.059 1.00 64.88 117 HIS A C 1
ATOM 1002 O O . HIS A 1 117 ? -1.171 -5.488 -18.376 1.00 64.88 117 HIS A O 1
ATOM 1008 N N . SER A 1 118 ? -2.352 -5.089 -20.254 1.00 43.09 118 SER A N 1
ATOM 1009 C CA . SER A 1 118 ? -2.255 -6.430 -20.861 1.00 43.09 118 SER A CA 1
ATOM 1010 C C . SER A 1 118 ? -0.818 -6.961 -21.005 1.00 43.09 118 SER A C 1
ATOM 1012 O O . SER A 1 118 ? -0.613 -8.171 -21.013 1.00 43.09 118 SER A O 1
ATOM 1014 N N . GLY A 1 119 ? 0.191 -6.081 -21.029 1.00 51.62 119 GLY A N 1
ATOM 1015 C CA . GLY A 1 119 ? 1.617 -6.443 -20.990 1.00 51.62 119 GLY A CA 1
ATOM 1016 C C . GLY A 1 119 ? 2.173 -6.831 -19.605 1.00 51.62 119 GLY A C 1
ATOM 1017 O O . GLY A 1 119 ? 3.262 -7.389 -19.534 1.00 51.62 119 GLY A O 1
ATOM 1018 N N . ASN A 1 120 ? 1.438 -6.574 -18.513 1.00 54.97 120 ASN A N 1
ATOM 1019 C CA . ASN A 1 120 ? 1.828 -6.860 -17.119 1.00 54.97 120 ASN A CA 1
ATOM 1020 C C . ASN A 1 120 ? 0.969 -7.956 -16.450 1.00 54.97 120 ASN A C 1
ATOM 1022 O O . ASN A 1 120 ? 1.392 -8.556 -15.455 1.00 54.97 120 ASN A O 1
ATOM 1026 N N . SER A 1 121 ? -0.237 -8.221 -16.963 1.00 47.75 121 SER A N 1
ATOM 1027 C CA . SER A 1 121 ? -1.237 -9.095 -16.328 1.00 47.75 121 SER A CA 1
ATOM 1028 C C . SER A 1 121 ? -1.142 -10.577 -16.730 1.00 47.75 121 SER A C 1
ATOM 1030 O O . SER A 1 121 ? -1.483 -11.453 -15.931 1.00 47.75 121 SER A O 1
ATOM 1032 N N . LEU A 1 122 ? -0.590 -10.898 -17.905 1.00 43.41 122 LEU A N 1
ATOM 1033 C CA . LEU A 1 122 ? -0.673 -12.235 -18.525 1.00 43.41 122 LEU A CA 1
ATOM 1034 C C . LEU A 1 122 ? 0.191 -13.352 -17.897 1.00 43.41 122 LEU A C 1
ATOM 1036 O O . LEU A 1 122 ? 0.269 -14.453 -18.435 1.00 43.41 122 LEU A O 1
ATOM 1040 N N . ARG A 1 123 ? 0.820 -13.125 -16.736 1.00 43.66 123 ARG A N 1
ATOM 1041 C CA 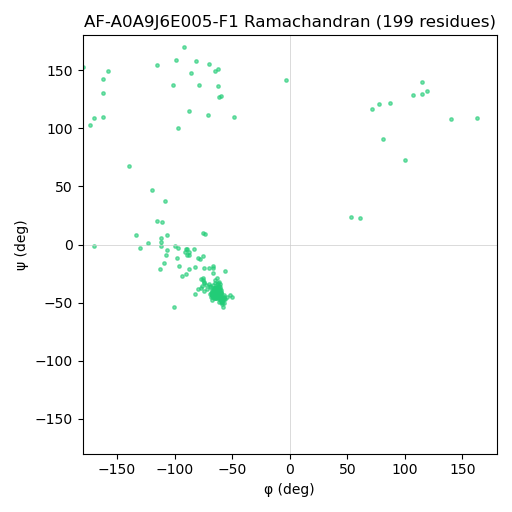. ARG A 1 123 ? 1.469 -14.205 -15.954 1.00 43.66 123 ARG A CA 1
ATOM 1042 C C . ARG A 1 123 ? 1.101 -14.246 -14.471 1.00 43.66 123 ARG A C 1
ATOM 1044 O O . ARG A 1 123 ? 1.553 -15.157 -13.780 1.00 43.66 123 ARG A O 1
ATOM 1051 N N . ALA A 1 124 ? 0.302 -13.299 -13.977 1.00 46.19 124 ALA A N 1
ATOM 1052 C CA . ALA A 1 124 ? -0.068 -13.233 -12.560 1.00 46.19 124 ALA A CA 1
ATOM 1053 C C . ALA A 1 124 ? -1.422 -13.898 -12.250 1.00 46.19 124 ALA A C 1
ATOM 1055 O O . ALA A 1 124 ? -1.665 -14.259 -11.105 1.00 46.19 124 ALA A O 1
ATOM 1056 N N . MET A 1 125 ? -2.278 -14.123 -13.254 1.00 41.78 125 MET A N 1
ATOM 1057 C CA . MET A 1 125 ? -3.636 -14.638 -13.027 1.00 41.78 125 MET A CA 1
ATOM 1058 C C . MET A 1 125 ? -3.750 -16.173 -12.984 1.00 41.78 125 MET A C 1
ATOM 1060 O O . MET A 1 125 ? -4.777 -16.694 -12.574 1.00 41.78 125 MET A O 1
ATOM 1064 N N . THR A 1 126 ? -2.699 -16.923 -13.329 1.00 33.75 126 THR A N 1
ATOM 1065 C CA . THR A 1 126 ? -2.775 -18.401 -13.409 1.00 33.75 126 THR A CA 1
ATOM 1066 C C . THR A 1 126 ? -2.265 -19.122 -12.155 1.00 33.75 126 THR A C 1
ATOM 1068 O O . THR A 1 126 ? -2.330 -20.344 -12.088 1.00 33.75 126 THR A O 1
ATOM 1071 N N . LYS A 1 127 ? -1.749 -18.413 -11.139 1.00 41.06 127 LYS A N 1
ATOM 1072 C CA . LYS A 1 127 ? -1.141 -19.080 -9.967 1.00 41.06 127 LYS A CA 1
ATOM 1073 C C . LYS A 1 127 ? -1.912 -18.992 -8.653 1.00 41.06 127 LYS A C 1
ATOM 1075 O O . LYS A 1 127 ? -1.625 -19.801 -7.782 1.00 41.06 127 LYS A O 1
ATOM 1080 N N . HIS A 1 128 ? -2.893 -18.100 -8.507 1.00 40.28 128 HIS A N 1
ATOM 1081 C CA . HIS A 1 128 ? -3.616 -17.951 -7.233 1.00 40.28 128 HIS A CA 1
ATOM 1082 C C . HIS A 1 128 ? -5.056 -18.489 -7.219 1.00 40.28 128 HIS A C 1
ATOM 1084 O O . HIS A 1 128 ? -5.625 -18.619 -6.142 1.00 40.28 128 HIS A O 1
ATOM 1090 N N . TYR A 1 129 ? -5.615 -18.876 -8.372 1.00 37.06 129 TYR A N 1
ATOM 1091 C CA . TYR A 1 129 ? -6.933 -19.527 -8.443 1.00 37.06 129 TYR A CA 1
ATOM 1092 C C . TYR A 1 129 ? -6.892 -21.064 -8.385 1.00 37.06 129 TYR A C 1
ATOM 1094 O O . TYR A 1 129 ? -7.935 -21.674 -8.242 1.00 37.06 129 TYR A O 1
ATOM 1102 N N . ASN A 1 130 ? -5.712 -21.699 -8.411 1.00 40.22 130 ASN A N 1
ATOM 1103 C CA . ASN A 1 130 ? -5.590 -23.170 -8.427 1.00 40.22 130 ASN A CA 1
ATOM 1104 C C . ASN A 1 130 ? -5.021 -23.773 -7.128 1.00 40.22 130 ASN A C 1
ATOM 1106 O O . ASN A 1 130 ? -4.528 -24.896 -7.127 1.00 40.22 130 ASN A O 1
ATOM 1110 N N . LEU A 1 131 ? -5.063 -23.034 -6.016 1.00 45.03 131 LEU A N 1
ATOM 1111 C CA . LEU A 1 131 ? -4.647 -23.528 -4.691 1.00 45.03 131 LEU A CA 1
ATOM 1112 C C . LEU A 1 131 ? -5.812 -23.672 -3.704 1.00 45.03 131 LEU A C 1
ATOM 1114 O O . LEU A 1 131 ? -5.582 -24.014 -2.552 1.00 45.03 131 LEU A O 1
ATOM 1118 N N . ARG A 1 132 ? -7.056 -23.463 -4.157 1.00 40.59 132 ARG A N 1
ATOM 1119 C CA . ARG A 1 132 ? -8.266 -23.696 -3.352 1.00 40.59 132 ARG A CA 1
ATOM 1120 C C . ARG A 1 132 ? -9.130 -24.871 -3.834 1.00 40.59 132 ARG A C 1
ATOM 1122 O O . ARG A 1 132 ? -10.106 -25.194 -3.175 1.00 40.59 132 ARG A O 1
ATOM 1129 N N . ASP A 1 133 ? -8.730 -25.543 -4.917 1.00 37.91 133 ASP A N 1
ATOM 1130 C CA . ASP A 1 133 ? -9.421 -26.735 -5.438 1.00 37.91 133 ASP A CA 1
ATOM 1131 C C . ASP A 1 133 ? -8.607 -28.036 -5.296 1.00 37.91 133 ASP A C 1
ATOM 1133 O O . ASP A 1 133 ? -9.097 -29.103 -5.632 1.00 37.91 133 ASP A O 1
ATOM 1137 N N . ARG A 1 134 ? -7.401 -28.007 -4.704 1.00 36.66 134 ARG A N 1
ATOM 1138 C CA . ARG A 1 134 ? -6.627 -29.238 -4.424 1.00 36.66 134 ARG A CA 1
ATOM 1139 C C . ARG A 1 134 ? -6.962 -29.893 -3.074 1.00 36.66 134 A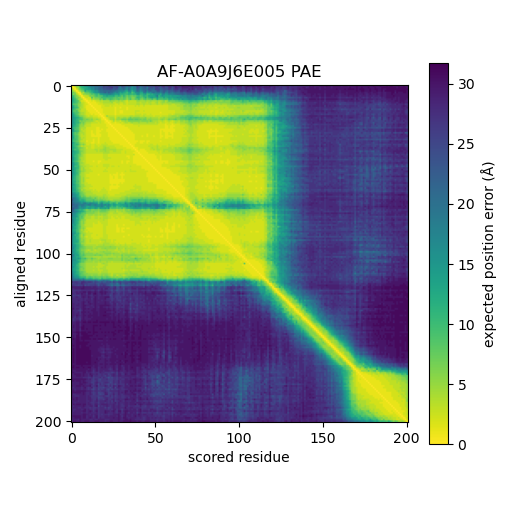RG A C 1
ATOM 1141 O O . ARG A 1 134 ? -6.474 -30.979 -2.787 1.00 36.66 134 ARG A O 1
ATOM 1148 N N . GLU A 1 135 ? -7.789 -29.244 -2.256 1.00 43.25 135 GLU A N 1
ATOM 1149 C CA . GLU A 1 135 ? -8.261 -29.782 -0.969 1.00 43.25 135 GLU A CA 1
ATOM 1150 C C . GLU A 1 135 ? -9.676 -30.381 -1.050 1.00 43.25 135 GLU A C 1
ATOM 1152 O O . GLU A 1 135 ? -10.143 -30.937 -0.062 1.00 43.25 135 GLU A O 1
ATOM 1157 N N . ARG A 1 136 ? -10.342 -30.334 -2.217 1.00 40.16 136 ARG A N 1
ATOM 1158 C CA . ARG A 1 136 ? -11.613 -31.049 -2.455 1.00 40.16 136 ARG A CA 1
ATOM 1159 C C . ARG A 1 136 ? -11.431 -32.430 -3.095 1.00 40.16 136 ARG A C 1
ATOM 1161 O O . ARG A 1 136 ? -12.204 -33.327 -2.789 1.00 40.16 136 ARG A O 1
ATOM 1168 N N . ASP A 1 137 ? -10.357 -32.638 -3.855 1.00 36.78 137 ASP A N 1
ATOM 1169 C CA . ASP A 1 137 ? -10.128 -33.900 -4.579 1.00 36.78 137 ASP A CA 1
ATOM 1170 C C . ASP A 1 137 ? -9.480 -35.016 -3.733 1.00 36.78 137 ASP A C 1
ATOM 1172 O O . ASP A 1 137 ? -9.313 -36.133 -4.212 1.00 36.78 137 ASP A O 1
ATOM 1176 N N . ASN A 1 138 ? -9.106 -34.755 -2.473 1.00 37.47 138 ASN A N 1
ATOM 1177 C CA . ASN A 1 138 ? -8.458 -35.754 -1.604 1.00 37.47 138 ASN A CA 1
ATOM 1178 C C . ASN A 1 138 ? -9.377 -36.307 -0.494 1.00 37.47 138 ASN A C 1
ATOM 1180 O O . ASN A 1 138 ? -8.907 -37.026 0.387 1.00 37.47 138 ASN A O 1
ATOM 1184 N N . SER A 1 139 ? -10.673 -35.972 -0.531 1.00 43.22 139 SER A N 1
ATOM 1185 C CA . SER A 1 139 ? -11.713 -36.494 0.375 1.00 43.22 139 SER A CA 1
ATOM 1186 C C . SER A 1 139 ? -12.679 -37.497 -0.276 1.00 43.22 139 SER A C 1
ATOM 1188 O O . SER A 1 139 ? -13.477 -38.094 0.436 1.00 43.22 139 SER A O 1
ATOM 1190 N N . GLU A 1 140 ? -12.582 -37.747 -1.587 1.00 43.56 140 GLU A N 1
ATOM 1191 C CA . GLU A 1 140 ? -13.418 -38.717 -2.327 1.00 43.56 140 GLU A CA 1
ATOM 1192 C C . GLU A 1 140 ? -12.644 -39.975 -2.759 1.00 43.56 140 GLU A C 1
ATOM 1194 O O . GLU A 1 140 ? -12.849 -40.520 -3.837 1.00 43.56 140 GLU A O 1
ATOM 1199 N N . MET A 1 141 ? -11.736 -40.469 -1.917 1.00 45.53 141 MET A N 1
ATOM 1200 C CA . MET A 1 141 ? -11.120 -41.789 -2.106 1.00 45.53 141 MET A CA 1
ATOM 1201 C C . MET A 1 141 ? -10.996 -42.509 -0.763 1.00 45.53 141 MET A C 1
ATOM 1203 O O . MET A 1 141 ? -9.900 -42.722 -0.250 1.00 45.53 141 MET A O 1
ATOM 1207 N N . ASN A 1 142 ? -12.142 -42.869 -0.179 1.00 36.28 142 ASN A N 1
ATOM 1208 C CA . ASN A 1 142 ? -12.257 -44.092 0.616 1.00 36.28 142 ASN A CA 1
ATOM 1209 C C . ASN A 1 142 ? -13.736 -44.484 0.789 1.00 36.28 142 ASN A C 1
ATOM 1211 O O . ASN A 1 142 ? -14.453 -43.823 1.535 1.00 36.28 142 ASN A O 1
ATOM 1215 N N . GLY A 1 143 ? -14.169 -45.568 0.138 1.00 33.03 143 GLY A N 1
ATOM 1216 C CA . GLY A 1 143 ? -15.418 -46.261 0.474 1.00 33.03 143 GLY A CA 1
ATOM 1217 C C . GLY A 1 143 ? -16.232 -46.750 -0.723 1.00 33.03 143 GLY A C 1
ATOM 1218 O O . GLY A 1 143 ? -16.882 -45.949 -1.379 1.00 33.03 143 GLY A O 1
ATOM 1219 N N . ASP A 1 144 ? -16.227 -48.076 -0.898 1.00 32.19 144 ASP A N 1
ATOM 1220 C CA . ASP A 1 144 ? -17.257 -48.916 -1.535 1.00 32.19 144 ASP A CA 1
ATOM 1221 C C . ASP A 1 144 ? -17.394 -48.802 -3.072 1.00 32.19 144 ASP A C 1
ATOM 1223 O O . ASP A 1 144 ? -17.698 -47.764 -3.634 1.00 32.19 144 ASP A O 1
ATOM 1227 N N . GLY A 1 145 ? -17.149 -49.834 -3.883 1.00 36.75 145 GLY A N 1
ATOM 1228 C CA . GLY A 1 145 ? -17.558 -51.221 -3.696 1.00 36.75 145 GLY A CA 1
ATOM 1229 C C . GLY A 1 145 ? -18.802 -51.509 -4.540 1.00 36.75 145 GLY A C 1
ATOM 1230 O O . GLY A 1 145 ? -19.881 -51.623 -3.980 1.00 36.75 145 GLY A O 1
ATOM 1231 N N . ALA A 1 146 ? -18.658 -51.611 -5.869 1.00 36.44 146 ALA A N 1
ATOM 1232 C CA . ALA A 1 146 ? -19.573 -52.347 -6.753 1.00 36.44 146 ALA A CA 1
ATOM 1233 C C . ALA A 1 146 ? -19.025 -52.384 -8.190 1.00 36.44 146 ALA A C 1
ATOM 1235 O O . ALA A 1 146 ? -19.129 -51.427 -8.956 1.00 36.44 146 ALA A O 1
ATOM 1236 N N . GLU A 1 147 ? -18.468 -53.531 -8.561 1.00 34.62 147 GLU A N 1
ATOM 1237 C CA . GLU A 1 147 ? -18.453 -53.998 -9.941 1.00 34.62 147 GLU A CA 1
ATOM 1238 C C . GLU A 1 147 ? -19.909 -54.176 -10.403 1.00 34.62 147 GLU A C 1
ATOM 1240 O O . GLU A 1 147 ? -20.649 -54.887 -9.728 1.00 34.62 147 GLU A O 1
ATOM 1245 N N . ASN A 1 148 ? -20.331 -53.576 -11.525 1.00 31.14 148 ASN A N 1
ATOM 1246 C CA . ASN A 1 148 ? -20.917 -54.335 -12.638 1.00 31.14 148 ASN A CA 1
ATOM 1247 C C . ASN A 1 148 ? -21.344 -53.487 -13.852 1.00 31.14 148 ASN A C 1
ATOM 1249 O O . ASN A 1 148 ? -21.830 -52.369 -13.724 1.00 31.14 148 ASN A O 1
ATOM 1253 N N . LEU A 1 149 ? -21.304 -54.178 -14.995 1.00 34.94 149 LEU A N 1
ATOM 1254 C CA . LEU A 1 149 ? -22.024 -53.976 -16.260 1.00 34.94 149 LEU A CA 1
ATOM 1255 C C . LEU A 1 149 ? -21.535 -52.928 -17.285 1.00 34.94 149 LEU A C 1
ATOM 1257 O O . LEU A 1 149 ? -21.953 -51.780 -17.355 1.00 34.94 149 LEU A O 1
ATOM 1261 N N . GLN A 1 150 ? -20.687 -53.466 -18.164 1.00 29.77 150 GLN A N 1
ATOM 1262 C CA . GLN A 1 150 ? -20.689 -53.399 -19.632 1.00 29.77 150 GLN A CA 1
ATOM 1263 C C . GLN A 1 150 ? -21.847 -52.681 -20.374 1.00 29.77 150 GLN A C 1
ATOM 1265 O O . GLN A 1 150 ? -23.020 -52.965 -20.150 1.00 29.77 150 GLN A O 1
ATOM 1270 N N . ALA A 1 151 ? -21.422 -51.994 -21.449 1.00 30.92 151 ALA A N 1
ATOM 1271 C CA . ALA A 1 151 ? -21.928 -52.038 -22.837 1.00 30.92 151 ALA A CA 1
ATOM 1272 C C . ALA A 1 151 ? -22.594 -50.775 -23.434 1.00 30.92 151 ALA A C 1
ATOM 1274 O O . ALA A 1 151 ? -23.430 -50.126 -22.820 1.00 30.92 151 ALA A O 1
ATOM 1275 N N . PHE A 1 152 ? -22.239 -50.569 -24.718 1.00 27.36 152 PHE A N 1
ATOM 1276 C CA . PHE A 1 152 ? -22.624 -49.551 -25.718 1.00 27.36 152 PHE A CA 1
ATOM 1277 C C . PHE A 1 152 ? -21.962 -48.167 -25.569 1.00 27.36 152 PHE A C 1
ATOM 1279 O O . PHE A 1 152 ? -22.095 -47.519 -24.547 1.00 27.36 152 PHE A O 1
ATOM 1286 N N . GLY A 1 153 ? -21.213 -47.611 -26.527 1.00 29.64 153 GLY A N 1
ATOM 1287 C CA . GLY A 1 153 ? -21.038 -47.913 -27.948 1.00 29.64 153 GLY A CA 1
ATOM 1288 C C . GLY A 1 153 ? -21.559 -46.754 -28.806 1.00 29.64 153 GLY A C 1
ATOM 1289 O O . GLY A 1 153 ? -22.716 -46.384 -28.662 1.00 29.64 153 GLY A O 1
ATOM 1290 N N . VAL A 1 154 ? -20.716 -46.297 -29.744 1.00 33.16 154 VAL A N 1
ATOM 1291 C CA . VAL A 1 154 ? -20.956 -45.378 -30.886 1.00 33.16 154 VAL A CA 1
ATOM 1292 C C . VAL A 1 154 ? -20.379 -43.955 -30.750 1.00 33.16 154 VAL A C 1
ATOM 1294 O O . VAL A 1 154 ? -20.538 -43.258 -29.756 1.00 33.16 154 VAL A O 1
ATOM 1297 N N . ALA A 1 155 ? -19.654 -43.593 -31.811 1.00 35.47 155 ALA A N 1
ATOM 1298 C CA . ALA A 1 155 ? -18.924 -42.364 -32.087 1.00 35.47 155 ALA A CA 1
ATOM 1299 C C . ALA A 1 155 ? -19.821 -41.231 -32.614 1.00 35.47 155 ALA A C 1
ATOM 1301 O O . ALA A 1 155 ? -20.821 -41.522 -33.261 1.00 35.47 155 ALA A O 1
ATOM 1302 N N . ASP A 1 156 ? -19.379 -39.975 -32.478 1.00 28.16 156 ASP A N 1
ATOM 1303 C CA . ASP A 1 156 ? -19.398 -39.030 -33.604 1.00 28.16 156 ASP A CA 1
ATOM 1304 C C . ASP A 1 156 ? -18.388 -37.882 -33.416 1.00 28.16 156 ASP A C 1
ATOM 1306 O O . ASP A 1 156 ? -18.052 -37.465 -32.305 1.00 28.16 156 ASP A O 1
ATOM 1310 N N . SER A 1 157 ? -17.890 -37.407 -34.547 1.00 37.31 157 SER A N 1
ATOM 1311 C CA . SER A 1 157 ? -16.923 -36.334 -34.762 1.00 37.31 157 SER A CA 1
ATOM 1312 C C . SER A 1 157 ? -17.639 -35.050 -35.187 1.00 37.31 157 SER A C 1
ATOM 1314 O O . SER A 1 157 ? -18.490 -35.098 -36.065 1.00 37.31 157 SER A O 1
ATOM 1316 N N . GLY A 1 158 ? -17.260 -33.882 -34.652 1.00 29.59 158 GLY A N 1
ATOM 1317 C CA . GLY A 1 158 ? -17.862 -32.614 -35.084 1.00 29.59 158 GLY A CA 1
ATOM 1318 C C . GLY A 1 158 ? -17.166 -31.354 -34.569 1.00 29.59 158 GLY A C 1
ATOM 1319 O O . GLY A 1 158 ? -17.241 -31.009 -33.397 1.00 29.59 158 GLY A O 1
ATOM 1320 N N . THR A 1 159 ? -16.495 -30.672 -35.489 1.00 35.44 159 THR A N 1
ATOM 1321 C CA . THR A 1 159 ? -15.862 -29.345 -35.447 1.00 35.44 159 THR A CA 1
ATOM 1322 C C . THR A 1 159 ? -16.861 -28.196 -35.201 1.00 35.44 159 THR A C 1
ATOM 1324 O O . THR A 1 159 ? -17.977 -28.259 -35.702 1.00 35.44 159 THR A O 1
ATOM 1327 N N . GLY A 1 160 ? -16.440 -27.079 -34.578 1.00 26.72 160 GLY A N 1
ATOM 1328 C CA . GLY A 1 160 ? -17.163 -25.796 -34.711 1.00 26.72 160 GLY A CA 1
ATOM 1329 C C . GLY A 1 160 ? -16.859 -24.709 -33.669 1.00 26.72 160 GLY A C 1
ATOM 1330 O O . GLY A 1 160 ? -17.289 -24.801 -32.527 1.00 26.72 160 GLY A O 1
ATOM 1331 N N . CYS A 1 161 ? -16.159 -23.652 -34.093 1.00 29.19 161 CYS A N 1
ATOM 1332 C CA . CYS A 1 161 ? -15.942 -22.385 -33.376 1.00 29.19 161 CYS A CA 1
ATOM 1333 C C . CYS A 1 161 ? -17.020 -21.325 -33.728 1.00 29.19 161 CYS A C 1
ATOM 1335 O O . CYS A 1 161 ? -17.684 -21.467 -34.750 1.00 29.19 161 CYS A O 1
ATOM 1337 N N . HIS A 1 162 ? -17.034 -20.209 -32.968 1.00 29.39 162 HIS A N 1
ATOM 1338 C CA . HIS A 1 162 ? -17.884 -18.982 -33.021 1.00 29.39 162 HIS A CA 1
ATOM 1339 C C . HIS A 1 162 ? -19.205 -19.093 -32.237 1.00 29.39 162 HIS A C 1
ATOM 1341 O O . HIS A 1 162 ? -19.951 -20.036 -32.440 1.00 29.39 162 HIS A O 1
ATOM 1347 N N . GLY A 1 163 ? -19.529 -18.256 -31.240 1.00 27.95 163 GLY A N 1
ATOM 1348 C CA . GLY A 1 163 ? -19.635 -16.778 -31.161 1.00 27.95 163 GLY A CA 1
ATOM 1349 C C . GLY A 1 163 ? -21.116 -16.505 -30.793 1.00 27.95 163 GLY A C 1
ATOM 1350 O O . GLY A 1 163 ? -21.978 -17.175 -31.336 1.00 27.95 163 GLY A O 1
ATOM 1351 N N . SER A 1 164 ? -21.550 -15.684 -29.835 1.00 30.50 164 SER A N 1
ATOM 1352 C CA . SER A 1 164 ? -21.126 -14.344 -29.443 1.00 30.50 164 SER A CA 1
ATOM 1353 C C . SER A 1 164 ? -21.644 -14.034 -28.033 1.00 30.50 164 SER A C 1
ATOM 1355 O O . SER A 1 164 ? -22.760 -14.395 -27.667 1.00 30.50 164 SER A O 1
ATOM 1357 N N . VAL A 1 165 ? -20.812 -13.342 -27.260 1.00 37.94 165 VAL A N 1
ATOM 1358 C CA . VAL A 1 165 ? -21.112 -12.819 -25.927 1.00 37.94 165 VAL A CA 1
ATOM 1359 C C . VAL A 1 165 ? -21.929 -11.536 -26.055 1.00 37.94 165 VAL A C 1
ATOM 1361 O O . VAL A 1 165 ? -21.628 -10.670 -26.872 1.00 37.94 165 VAL A O 1
ATOM 1364 N N . THR A 1 166 ? -22.946 -11.437 -25.209 1.00 36.03 166 THR A N 1
ATOM 1365 C CA . THR A 1 166 ? -23.775 -10.266 -24.922 1.00 36.03 166 THR A CA 1
ATOM 1366 C C . THR A 1 166 ? -22.927 -9.019 -24.650 1.00 36.03 166 THR A C 1
ATOM 1368 O O . THR A 1 166 ? -22.276 -8.913 -23.609 1.00 36.03 166 THR A O 1
ATOM 1371 N N . SER A 1 167 ? -22.948 -8.058 -25.566 1.00 44.03 167 SER A N 1
ATOM 1372 C CA . SER A 1 167 ? -22.485 -6.691 -25.340 1.00 44.03 167 SER A CA 1
ATOM 1373 C C . SER A 1 167 ? -23.697 -5.830 -25.000 1.00 44.03 167 SER A C 1
ATOM 1375 O O . SER A 1 167 ? -24.415 -5.490 -25.924 1.00 44.03 167 SER A O 1
ATOM 1377 N N . ASP A 1 168 ? -23.941 -5.527 -23.720 1.00 48.56 168 ASP A N 1
ATOM 1378 C CA . ASP A 1 168 ? -24.730 -4.334 -23.327 1.00 48.56 168 ASP A CA 1
ATOM 1379 C C . ASP A 1 168 ? -24.717 -3.989 -21.821 1.00 48.56 168 ASP A C 1
ATOM 1381 O O . ASP A 1 168 ? -25.235 -2.956 -21.421 1.00 48.56 168 ASP A O 1
ATOM 1385 N N . THR A 1 169 ? -24.047 -4.750 -20.949 1.00 53.91 169 THR A N 1
ATOM 1386 C CA . THR A 1 169 ? -23.964 -4.397 -19.511 1.00 53.91 169 THR A CA 1
ATOM 1387 C C . THR A 1 169 ? -22.884 -3.360 -19.176 1.00 53.91 169 THR A C 1
ATOM 1389 O O . THR A 1 169 ? -22.943 -2.707 -18.134 1.00 53.91 169 THR A O 1
ATOM 1392 N N . ALA A 1 170 ? -21.889 -3.169 -20.049 1.00 48.94 170 ALA A N 1
ATOM 1393 C CA . ALA A 1 170 ? -20.786 -2.234 -19.810 1.00 48.94 170 ALA A CA 1
ATOM 1394 C C . ALA A 1 170 ? -21.194 -0.759 -19.995 1.00 48.94 170 ALA A C 1
ATOM 1396 O O . ALA A 1 170 ? -20.656 0.119 -19.320 1.00 48.94 170 ALA A O 1
ATOM 1397 N N . SER A 1 171 ? -22.156 -0.481 -20.881 1.00 54.53 171 SER A N 1
ATOM 1398 C CA . SER A 1 171 ? -22.662 0.872 -21.146 1.00 54.53 171 SER A CA 1
ATOM 1399 C C . SER A 1 171 ? -23.556 1.375 -20.007 1.00 54.53 171 SER A C 1
ATOM 1401 O O . SER A 1 171 ? -23.408 2.521 -19.577 1.00 54.53 171 SER A O 1
ATOM 1403 N N . GLU A 1 172 ? -24.406 0.513 -19.440 1.00 60.81 172 GLU A N 1
ATOM 1404 C CA . GLU A 1 172 ? -25.274 0.858 -18.304 1.00 60.81 172 GLU A CA 1
ATOM 1405 C C . GLU A 1 172 ? -24.483 1.161 -17.025 1.00 60.81 172 GLU A C 1
ATOM 1407 O O . GLU A 1 172 ? -24.758 2.150 -16.340 1.00 60.81 172 GLU A O 1
ATOM 1412 N N . GLN A 1 173 ? -23.442 0.375 -16.727 1.00 62.34 173 GLN A N 1
ATOM 1413 C CA . GLN A 1 173 ? -22.577 0.638 -15.570 1.00 62.34 173 GLN A CA 1
ATOM 1414 C C . GLN A 1 173 ? -21.835 1.972 -15.701 1.00 62.34 173 GLN A C 1
ATOM 1416 O O . GLN A 1 173 ? -21.659 2.695 -14.717 1.00 62.34 173 GLN A O 1
ATOM 1421 N N . GLN A 1 174 ? -21.430 2.330 -16.920 1.00 63.09 174 GLN A N 1
ATOM 1422 C CA . GLN A 1 174 ? -20.733 3.582 -17.181 1.00 63.09 174 GLN A CA 1
ATOM 1423 C C . GLN A 1 174 ? -21.673 4.794 -17.090 1.00 63.09 174 GLN A C 1
ATOM 1425 O O . GLN A 1 174 ? -21.265 5.840 -16.578 1.00 63.09 174 GLN A O 1
ATOM 1430 N N . LEU A 1 175 ? -22.940 4.640 -17.492 1.00 78.00 175 LEU A N 1
ATOM 1431 C CA . LEU A 1 175 ? -23.970 5.667 -17.334 1.00 78.00 175 LEU A CA 1
ATOM 1432 C C . LEU A 1 175 ? -24.327 5.895 -15.855 1.00 78.00 175 LEU A C 1
ATOM 1434 O O . LEU A 1 175 ? -24.399 7.045 -15.416 1.00 78.00 175 LEU A O 1
ATOM 1438 N N . ALA A 1 176 ? -24.457 4.823 -15.065 1.00 80.94 176 ALA A N 1
ATOM 1439 C CA . ALA A 1 176 ? -24.727 4.913 -13.627 1.00 80.94 176 ALA A CA 1
ATOM 1440 C C . ALA A 1 176 ? -23.603 5.646 -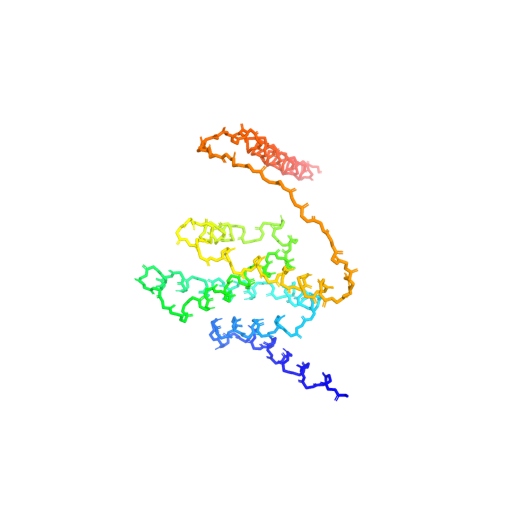12.870 1.00 80.94 176 ALA A C 1
ATOM 1442 O O . ALA A 1 176 ? -23.857 6.458 -11.976 1.00 80.94 176 ALA A O 1
ATOM 1443 N N . LEU A 1 177 ? -22.349 5.414 -13.269 1.00 78.31 177 LEU A N 1
ATOM 1444 C CA . LEU A 1 177 ? -21.184 6.056 -12.661 1.00 78.31 177 LEU A CA 1
ATOM 1445 C C . LEU A 1 177 ? -21.125 7.559 -12.990 1.00 78.31 177 LEU A C 1
ATOM 1447 O O . LEU A 1 177 ? -20.772 8.365 -12.129 1.00 78.31 177 LEU A O 1
ATOM 1451 N N . LEU A 1 178 ? -21.532 7.948 -14.202 1.00 85.44 178 LEU A N 1
ATOM 1452 C CA . LEU A 1 178 ? -21.642 9.349 -14.624 1.00 85.44 178 LEU A CA 1
ATOM 1453 C C . LEU A 1 178 ? -22.779 10.087 -13.900 1.00 85.44 178 LEU A C 1
ATOM 1455 O O . LEU A 1 178 ? -22.581 11.205 -13.427 1.00 85.44 178 LEU A O 1
ATOM 1459 N N . GLN A 1 179 ? -23.938 9.446 -13.738 1.00 86.38 179 GLN A N 1
ATOM 1460 C CA . GLN A 1 179 ? -25.070 10.014 -12.997 1.00 86.38 179 GLN A CA 1
ATOM 1461 C C . GLN A 1 179 ? -24.746 10.226 -11.512 1.0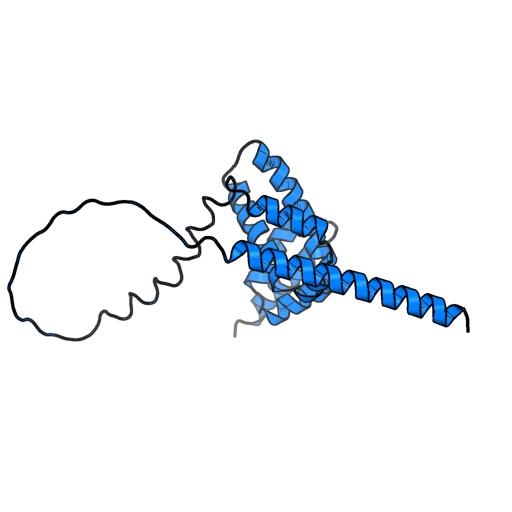0 86.38 179 GLN A C 1
ATOM 1463 O O . GLN A 1 179 ? -25.128 11.244 -10.934 1.00 86.38 179 GLN A O 1
ATOM 1468 N N . LEU A 1 180 ? -24.002 9.302 -10.895 1.00 86.94 180 LEU A N 1
ATOM 1469 C CA . LEU A 1 180 ? -23.556 9.456 -9.511 1.00 86.94 180 LEU A CA 1
ATOM 1470 C C . LEU A 1 180 ? -22.567 10.622 -9.359 1.00 86.94 180 LEU A C 1
ATOM 1472 O O . LEU A 1 180 ? -22.654 11.378 -8.395 1.00 86.94 180 LEU A O 1
ATOM 1476 N N . GLN A 1 181 ? -21.656 10.800 -10.320 1.00 86.75 181 GLN A N 1
ATOM 1477 C CA . GLN A 1 181 ? -20.718 11.926 -10.312 1.00 86.75 181 GLN A CA 1
ATOM 1478 C C . GLN A 1 181 ? -21.428 13.278 -10.434 1.00 86.75 181 GLN A C 1
ATOM 1480 O O . GLN A 1 181 ? -21.034 14.221 -9.750 1.00 86.75 181 GLN A O 1
ATOM 1485 N N . LEU A 1 182 ? -22.484 13.361 -11.249 1.00 91.31 182 LEU A N 1
ATOM 1486 C CA . LEU A 1 182 ? -23.264 14.588 -11.409 1.00 91.31 182 LEU A CA 1
ATOM 1487 C C . LEU A 1 182 ? -23.992 14.969 -10.109 1.00 91.31 182 LEU A C 1
ATOM 1489 O O . LEU A 1 182 ? -23.870 16.102 -9.655 1.00 91.31 182 LEU A O 1
ATOM 1493 N N . LYS A 1 183 ? -24.645 14.002 -9.448 1.00 91.38 183 LYS A N 1
ATOM 1494 C CA . LYS A 1 183 ? -25.344 14.236 -8.169 1.00 91.38 183 LYS A CA 1
ATOM 1495 C C . LYS A 1 183 ? -24.413 14.718 -7.057 1.00 91.38 183 LYS A C 1
ATOM 1497 O O . LYS A 1 183 ? -24.801 15.548 -6.240 1.00 91.38 183 LYS A O 1
ATOM 1502 N N . ILE A 1 184 ? -23.183 14.201 -7.018 1.00 86.81 184 ILE A N 1
ATOM 1503 C CA . ILE A 1 184 ? -22.178 14.641 -6.042 1.00 86.81 184 ILE A CA 1
ATOM 1504 C C . ILE A 1 184 ? -21.778 16.098 -6.312 1.00 86.81 184 ILE A C 1
ATOM 1506 O O . ILE A 1 184 ? -21.731 16.893 -5.377 1.00 86.81 184 ILE A O 1
ATOM 1510 N N . ALA A 1 185 ? -21.554 16.470 -7.576 1.00 89.12 185 ALA A N 1
ATOM 1511 C CA . ALA A 1 185 ? -21.198 17.841 -7.944 1.00 89.12 185 ALA A CA 1
ATOM 1512 C C . ALA A 1 185 ? -22.334 18.847 -7.658 1.00 89.12 185 ALA A C 1
ATOM 1514 O O . ALA A 1 185 ? -22.079 19.965 -7.202 1.00 89.12 185 ALA A O 1
ATOM 1515 N N . GLU A 1 186 ? -23.590 18.451 -7.875 1.00 93.69 186 GLU A N 1
ATOM 1516 C CA . GLU A 1 186 ? -24.766 19.268 -7.543 1.00 93.69 186 GLU A CA 1
ATOM 1517 C C . GLU A 1 186 ? -24.880 19.498 -6.029 1.00 93.69 186 GLU A C 1
ATOM 1519 O O . GLU A 1 186 ? -25.014 20.644 -5.596 1.00 93.69 186 GLU A O 1
ATOM 1524 N N . ALA A 1 187 ? -24.717 18.446 -5.218 1.00 87.94 187 ALA A N 1
ATOM 1525 C CA . ALA A 1 187 ? -24.742 18.552 -3.758 1.00 87.94 187 ALA A CA 1
ATOM 1526 C C . ALA A 1 187 ? -23.603 19.432 -3.205 1.00 87.94 187 ALA A C 1
ATOM 1528 O O . ALA A 1 187 ? -23.792 20.187 -2.249 1.00 87.94 187 ALA A O 1
ATOM 1529 N N . GLU A 1 188 ? -22.414 19.375 -3.814 1.00 86.62 188 GLU A N 1
ATOM 1530 C CA . GLU A 1 188 ? -21.293 20.255 -3.461 1.00 86.62 188 GLU A CA 1
ATOM 1531 C C . GLU A 1 188 ? -21.590 21.724 -3.794 1.00 86.62 188 GLU A C 1
ATOM 1533 O O . GLU A 1 188 ? -21.283 22.614 -2.996 1.00 86.62 188 GLU A O 1
ATOM 1538 N N . THR A 1 189 ? -22.241 21.977 -4.931 1.00 88.81 189 THR A N 1
ATOM 1539 C CA . THR A 1 189 ? -22.630 23.328 -5.360 1.00 88.81 189 THR A CA 1
ATOM 1540 C C . THR A 1 189 ? -23.715 23.909 -4.449 1.00 88.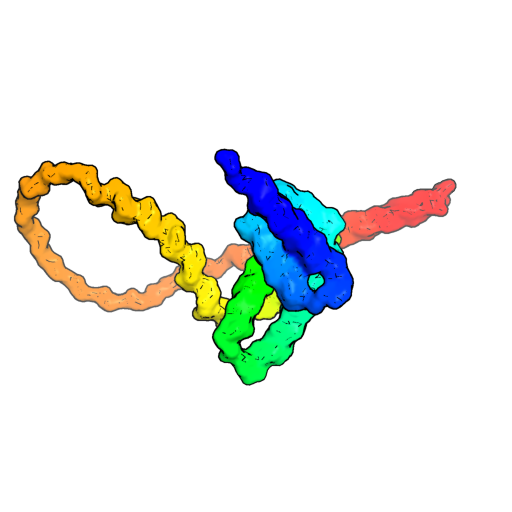81 189 THR A C 1
ATOM 1542 O O . THR A 1 189 ? -23.635 25.070 -4.041 1.00 88.81 189 THR A O 1
ATOM 1545 N N . GLU A 1 190 ? -24.702 23.101 -4.058 1.00 92.75 190 GLU A N 1
ATOM 1546 C CA . GLU A 1 190 ? -25.763 23.513 -3.133 1.00 92.75 190 GLU A CA 1
ATOM 1547 C C . GLU A 1 190 ? -25.212 23.800 -1.729 1.00 92.75 190 GLU A C 1
ATOM 1549 O O . GLU A 1 190 ? -25.534 24.828 -1.129 1.00 92.75 190 GLU A O 1
ATOM 1554 N N . LYS A 1 191 ? -24.277 22.974 -1.242 1.00 88.81 191 LYS A N 1
ATOM 1555 C CA . LYS A 1 191 ? -23.567 23.224 0.020 1.00 88.81 191 LYS A CA 1
ATOM 1556 C C . LYS A 1 191 ? -22.789 24.544 -0.006 1.00 88.81 191 LYS A C 1
ATOM 1558 O O . LYS A 1 191 ? -22.795 25.276 0.984 1.00 88.81 191 LYS A O 1
ATOM 1563 N N . GLN A 1 192 ? -22.126 24.865 -1.119 1.00 86.12 192 GLN A N 1
ATOM 1564 C CA . GLN A 1 192 ? -21.430 26.147 -1.279 1.00 86.12 192 GLN A CA 1
ATOM 1565 C C . GLN A 1 192 ? -22.406 27.326 -1.300 1.00 86.12 192 GLN A C 1
ATOM 1567 O O . GLN A 1 192 ? -22.139 28.343 -0.661 1.00 86.12 192 GLN A O 1
ATOM 1572 N N . ARG A 1 193 ? -23.556 27.176 -1.969 1.00 91.12 193 ARG A N 1
ATOM 1573 C CA . ARG A 1 193 ? -24.614 28.193 -2.000 1.00 91.12 193 ARG A CA 1
ATOM 1574 C C . ARG A 1 193 ? -25.162 28.484 -0.600 1.00 91.12 193 ARG A C 1
ATOM 1576 O O . ARG A 1 193 ? -25.233 29.651 -0.224 1.00 91.12 193 ARG A O 1
ATOM 1583 N N . LEU A 1 194 ? -25.458 27.446 0.183 1.00 87.50 194 LEU A N 1
ATOM 1584 C CA . LEU A 1 194 ? -25.952 27.583 1.558 1.00 87.50 194 LEU A CA 1
ATOM 1585 C C . LEU A 1 194 ? -24.909 28.205 2.499 1.00 87.50 194 LEU A C 1
ATOM 1587 O O . LEU A 1 194 ? -25.258 29.031 3.340 1.00 87.50 194 LEU A O 1
ATOM 1591 N N . MET A 1 195 ? -23.619 27.877 2.337 1.00 84.19 195 MET A N 1
ATOM 1592 C CA . MET A 1 195 ? -22.555 28.554 3.095 1.00 84.19 195 MET A CA 1
ATOM 1593 C C . MET A 1 195 ? -22.468 30.048 2.768 1.00 84.19 195 MET A C 1
ATOM 1595 O O . MET A 1 195 ? -22.226 30.854 3.663 1.00 84.19 195 MET A O 1
ATOM 1599 N N . LEU A 1 196 ? -22.668 30.422 1.504 1.00 86.69 196 LEU A N 1
ATOM 1600 C CA . LEU A 1 196 ? -22.608 31.818 1.072 1.00 86.69 196 LEU A CA 1
ATOM 1601 C C . LEU A 1 196 ? -23.844 32.616 1.520 1.00 86.69 196 LEU A C 1
ATOM 1603 O O . LEU A 1 196 ? -23.739 33.803 1.818 1.00 86.69 196 LEU A O 1
ATOM 1607 N N . GLU A 1 197 ? -25.004 31.963 1.599 1.00 89.06 197 GLU A N 1
ATOM 1608 C CA . GLU A 1 197 ? -26.252 32.537 2.114 1.00 89.06 197 GLU A CA 1
ATOM 1609 C C . GLU A 1 197 ? -26.213 32.719 3.640 1.00 89.06 197 GLU A C 1
ATOM 1611 O O . GLU A 1 197 ? -26.609 33.769 4.139 1.00 89.06 197 GLU A O 1
ATOM 1616 N N . SER A 1 198 ? -25.606 31.777 4.374 1.00 79.25 198 SER A N 1
ATOM 1617 C CA . SER A 1 198 ? -25.375 31.890 5.823 1.00 79.25 198 SER A CA 1
ATOM 1618 C C . SER A 1 198 ? -24.391 32.998 6.217 1.00 79.25 198 SER A C 1
ATOM 1620 O O . SER A 1 198 ? -24.368 33.378 7.381 1.00 79.25 198 SER A O 1
ATOM 1622 N N . GLN A 1 199 ? -23.560 33.492 5.293 1.00 78.88 199 GLN A N 1
ATOM 1623 C CA . GLN A 1 199 ? -22.672 34.641 5.528 1.00 78.88 199 GLN A CA 1
ATOM 1624 C C . GLN A 1 199 ? -23.332 35.989 5.200 1.00 78.88 199 GLN A C 1
ATOM 1626 O O . GLN A 1 199 ? -22.734 37.034 5.449 1.00 78.88 199 GLN A O 1
ATOM 1631 N N . ARG A 1 200 ? -24.525 35.981 4.589 1.00 71.56 200 ARG A N 1
ATOM 1632 C CA . ARG A 1 200 ? -25.275 37.192 4.216 1.00 71.56 200 ARG A CA 1
ATOM 1633 C C . ARG A 1 200 ? -26.373 37.573 5.219 1.00 71.56 200 ARG A C 1
ATOM 1635 O O . ARG A 1 200 ? -26.911 38.670 5.087 1.00 71.56 200 ARG A O 1
ATOM 1642 N N . LEU A 1 201 ? -26.696 36.691 6.167 1.00 54.69 201 LEU A N 1
ATOM 1643 C CA . LEU A 1 201 ? -27.562 36.937 7.328 1.00 54.69 201 LEU A CA 1
ATOM 1644 C C . LEU A 1 201 ? -26.710 37.295 8.549 1.00 54.69 201 LEU A C 1
ATOM 1646 O O . LEU A 1 201 ? -27.160 38.167 9.323 1.00 54.69 201 LEU A O 1
#

Mean predicted aligned error: 17.9 Å

Radius of gyration: 26.01 Å; Cα contacts (8 Å, |Δi|>4): 76; chains: 1; bounding box: 44×92×61 Å

Secondary structure (DSSP, 8-state):
--HHHHHHHHHHHHHHHH-TTS-HHHHHHHHHHHHTTS-HHHHHHHHHHHHHHHHHHHHHHHHHHHHHHTT---HHHHHHHHHHHHHHHHHHHH-HHHHHTTTTHHHHHHHHHHHHSHHHHTTTTTSSSSSSSTTTTTSS-S--------------------------HHHHHHHHHHHHHHHHHHHHHHHHHHHHHHTT-

Solvent-accessible surface area (backbone atoms only — not comparable to full-atom values): 12449 Å² total; per-residue (Å²): 143,72,72,72,63,60,56,54,55,40,53,53,23,53,51,51,45,69,40,83,91,53,57,42,61,62,21,49,53,27,44,50,55,28,59,78,74,49,55,70,70,58,49,28,54,54,42,71,75,40,45,69,63,55,48,51,34,50,50,54,40,50,54,55,49,54,64,49,56,76,76,60,81,48,75,68,57,51,57,50,48,54,52,52,51,52,52,50,52,48,50,59,71,55,39,51,69,51,50,71,70,50,55,64,43,71,61,52,52,52,50,51,54,61,56,66,34,76,94,62,39,84,77,65,72,78,69,75,75,69,74,78,61,67,77,63,73,75,74,81,81,83,82,87,88,76,91,83,82,87,85,87,88,88,86,88,87,84,88,88,85,86,87,84,81,90,86,65,69,70,60,56,56,51,50,53,54,51,55,53,53,49,54,50,52,51,53,53,51,50,53,51,50,52,56,56,53,66,72,73,113

InterPro domains:
  IPR027107 Tuberin/Ral GTPase-activating protein subunit alpha [PTHR10063] (19-124)
  IPR060415 RALGAPA1-like, N-terminal domain [PF27567] (3-123)

Foldseek 3Di:
DPPPPLVVVLVVLLVLLVDPPDQLLVSLVSLVVNVVRDDLVVLLVSCVVCVPSLVVSLLVLVVVLVVVVVPDDDPVSVVSVVSSVVSLVSSCVSPVPCVVVVPVVVVNVVVVCVCPPPVNPVPPPPPPVPPVPVVVVVPPPDDDDDDDDDDDDDDDDDDDDDDDDDPDPVVVVVVVVVVVVVVVVVVVVVVVVVVVVVVVD